Protein AF-A0A382MHW8-F1 (afdb_monomer_lite)

Sequence (220 aa):
QPLDYSATATDSNGDDIVEWIWVLESADDLILIGDTSSGTTLDTTQGEWTLRATAIDVHGAEGSDTMAITVNPADADSDFIDSCPSTGGNAWWDAENNRFCGPDVFDVDDDNDDFRDDVDLFPHDPCAHHDTDNDGLPNSIRVNCETDLVADDDDDGDGVVDSEDIDPLDPGVGLYTEPAGEKSLIATLCSPAVVLTLGLIIVFSTFAYLRFNADIRRED

Organism: NCBI:txid408172

Secondary structure (DSSP, 8-state):
--EEEE-----SS-PPEEEEEEEEE-SS-EEEEESSSEEEE----SEEEEEEEEEEETT--EEEEEEEEEEPPP-SSS--STTS--SSTTTTEETTTTEE-S-TTT-SSTT-SSS-TTT-SSTT-TT----SS-SSS-S---TT---S----SSTT-SSS-TTT-SSTT-TTS------TT---HHHHHTSHHHHHHHHHHHHHHHHHHHHHHHHHTT--

Structure (mmCIF, N/CA/C/O backbone):
data_AF-A0A382MHW8-F1
#
_entry.id   AF-A0A382MHW8-F1
#
loop_
_atom_site.group_PDB
_atom_site.id
_atom_site.type_symbol
_atom_site.label_atom_id
_atom_site.label_alt_id
_atom_site.label_comp_id
_atom_site.label_asym_id
_atom_site.label_entity_id
_atom_site.label_seq_id
_atom_site.pdbx_PDB_ins_code
_atom_site.Cartn_x
_atom_site.Cartn_y
_atom_site.Cartn_z
_atom_site.occupancy
_atom_site.B_iso_or_equiv
_atom_site.auth_seq_id
_atom_site.auth_comp_id
_atom_site.auth_asym_id
_atom_site.auth_atom_id
_atom_site.pdbx_PDB_model_num
ATOM 1 N N . GLN A 1 1 ? 7.570 -0.035 -5.768 1.00 63.19 1 GLN A N 1
ATOM 2 C CA . GLN A 1 1 ? 8.826 0.741 -5.608 1.00 63.19 1 GLN A CA 1
ATOM 3 C C . GLN A 1 1 ? 9.034 1.602 -6.852 1.00 63.19 1 GLN A C 1
ATOM 5 O O . GLN A 1 1 ? 8.765 1.095 -7.936 1.00 63.19 1 GLN A O 1
ATOM 10 N N . PRO A 1 2 ? 9.482 2.868 -6.736 1.00 78.19 2 PRO A N 1
ATOM 11 C CA . PRO A 1 2 ? 9.800 3.691 -7.901 1.00 78.19 2 PRO A CA 1
ATOM 12 C C . PRO A 1 2 ? 11.002 3.116 -8.662 1.00 78.19 2 PRO A C 1
ATOM 14 O O . PRO A 1 2 ? 12.059 2.885 -8.078 1.00 78.19 2 PRO A O 1
ATOM 17 N N . LEU A 1 3 ? 10.844 2.909 -9.966 1.00 84.38 3 LEU A N 1
ATOM 18 C CA . LEU A 1 3 ? 11.917 2.539 -10.882 1.00 84.38 3 LEU A CA 1
ATOM 19 C C . LEU A 1 3 ? 12.295 3.758 -11.722 1.00 84.38 3 LEU A C 1
ATOM 21 O O . LEU A 1 3 ? 11.544 4.171 -12.609 1.00 84.38 3 LEU A O 1
ATOM 25 N N . ASP A 1 4 ? 13.482 4.299 -11.463 1.00 90.56 4 ASP A N 1
ATOM 26 C CA . ASP A 1 4 ? 14.088 5.345 -12.282 1.00 90.56 4 ASP A CA 1
ATOM 27 C C . ASP A 1 4 ? 14.835 4.726 -13.466 1.00 90.56 4 ASP A C 1
ATOM 29 O O . ASP A 1 4 ? 15.660 3.823 -13.304 1.00 90.56 4 ASP A O 1
ATOM 33 N N . TYR A 1 5 ? 14.586 5.238 -14.670 1.00 92.12 5 TYR A N 1
ATOM 34 C CA . TYR A 1 5 ? 15.231 4.763 -15.890 1.00 92.12 5 TYR A CA 1
ATOM 35 C C . TYR A 1 5 ? 15.743 5.921 -16.744 1.00 92.12 5 TYR A C 1
ATOM 37 O O . TYR A 1 5 ? 15.182 7.018 -16.789 1.00 92.12 5 TYR A O 1
ATOM 45 N N . SER A 1 6 ? 16.847 5.676 -17.444 1.00 94.25 6 SER A N 1
ATOM 46 C CA . SER A 1 6 ? 17.420 6.621 -18.399 1.00 94.25 6 SER A CA 1
ATOM 47 C C . SER A 1 6 ? 18.230 5.890 -19.460 1.00 94.25 6 SER A C 1
ATOM 49 O O . SER A 1 6 ? 18.815 4.841 -19.192 1.00 94.25 6 SER A O 1
ATOM 51 N N . ALA A 1 7 ? 18.265 6.447 -20.666 1.00 94.50 7 ALA A N 1
ATOM 52 C CA . ALA A 1 7 ? 19.092 5.954 -21.755 1.00 94.50 7 ALA A CA 1
ATOM 53 C C . ALA A 1 7 ? 19.690 7.112 -22.554 1.00 94.50 7 ALA A C 1
ATOM 55 O O . ALA A 1 7 ? 19.256 8.263 -22.486 1.00 94.50 7 ALA A O 1
ATOM 56 N N . THR A 1 8 ? 20.716 6.782 -23.332 1.00 92.94 8 THR A N 1
ATOM 57 C CA . THR A 1 8 ? 21.320 7.687 -24.309 1.00 92.94 8 THR A CA 1
ATOM 58 C C . THR A 1 8 ? 21.411 6.967 -25.642 1.00 92.94 8 THR A C 1
ATOM 60 O O . THR A 1 8 ? 21.646 5.762 -25.679 1.00 92.94 8 THR A O 1
ATOM 63 N N . ALA A 1 9 ? 21.210 7.702 -26.730 1.00 92.44 9 ALA A N 1
ATOM 64 C CA . ALA A 1 9 ? 21.303 7.181 -28.082 1.00 92.44 9 ALA A CA 1
ATOM 65 C C . ALA A 1 9 ? 22.097 8.160 -28.945 1.00 92.44 9 ALA A C 1
ATOM 67 O O . ALA A 1 9 ? 22.076 9.371 -28.721 1.00 92.44 9 ALA A O 1
ATOM 68 N N . THR A 1 10 ? 22.821 7.618 -29.918 1.00 90.56 10 THR A N 1
ATOM 69 C CA . THR A 1 10 ? 23.594 8.387 -30.892 1.00 90.56 10 THR A CA 1
ATOM 70 C C . THR A 1 10 ? 23.316 7.845 -32.277 1.00 90.56 10 THR A C 1
ATOM 72 O O . THR A 1 10 ? 23.458 6.639 -32.491 1.00 90.56 10 THR A O 1
ATOM 75 N N . ASP A 1 11 ? 22.992 8.726 -33.213 1.00 90.94 11 ASP A N 1
ATOM 76 C CA . ASP A 1 11 ? 22.869 8.360 -34.615 1.00 90.94 11 ASP A CA 1
ATOM 77 C C . ASP A 1 11 ? 24.235 8.412 -35.331 1.00 90.94 11 ASP A C 1
ATOM 79 O O . ASP A 1 11 ? 25.096 9.246 -35.037 1.00 90.94 11 ASP A O 1
ATOM 83 N N . SER A 1 12 ? 24.451 7.500 -36.282 1.00 87.94 12 SER A N 1
ATOM 84 C CA . SER A 1 12 ? 25.721 7.385 -37.019 1.00 87.94 12 SER A CA 1
ATOM 85 C C . SER A 1 12 ? 25.944 8.523 -38.019 1.00 87.94 12 SER A C 1
ATOM 87 O O . SER A 1 12 ? 27.087 8.804 -38.392 1.00 87.94 12 SER A O 1
ATOM 89 N N . ASN A 1 13 ? 24.868 9.170 -38.458 1.00 88.56 13 ASN A N 1
ATOM 90 C CA . ASN A 1 13 ? 24.878 10.292 -39.385 1.00 88.56 13 ASN A CA 1
ATOM 91 C C . ASN A 1 13 ? 24.837 11.642 -38.645 1.00 88.56 13 ASN A C 1
ATOM 93 O O . ASN A 1 13 ? 25.087 12.678 -39.265 1.00 88.56 13 ASN A O 1
ATOM 97 N N . GLY A 1 14 ? 24.630 11.614 -37.324 1.00 84.19 14 GLY A N 1
ATOM 98 C CA . GLY A 1 14 ? 24.583 12.782 -36.449 1.00 84.19 14 GLY A CA 1
ATOM 99 C C . GLY A 1 14 ? 23.209 13.443 -36.386 1.00 84.19 14 GLY A C 1
ATOM 100 O O . GLY A 1 14 ? 23.141 14.610 -36.003 1.00 84.19 14 GLY A O 1
ATOM 101 N N . ASP A 1 15 ? 22.154 12.730 -36.784 1.00 90.06 15 ASP A N 1
ATOM 102 C CA . ASP A 1 15 ? 20.782 13.216 -36.678 1.00 90.06 15 ASP A CA 1
ATOM 103 C C . ASP A 1 15 ? 20.300 13.231 -35.215 1.00 90.06 15 ASP A C 1
ATOM 105 O O . ASP A 1 15 ? 20.747 12.448 -34.370 1.00 90.06 15 ASP A O 1
ATOM 109 N N . ASP A 1 16 ? 19.382 14.153 -34.914 1.00 90.44 16 ASP A N 1
ATOM 110 C CA . ASP A 1 16 ? 18.788 14.277 -33.585 1.00 90.44 16 ASP A CA 1
ATOM 111 C C . ASP A 1 16 ? 17.758 13.161 -33.338 1.00 90.44 16 ASP A C 1
ATOM 113 O O . ASP A 1 16 ? 16.941 12.829 -34.205 1.00 90.44 16 ASP A O 1
ATOM 117 N N . ILE A 1 17 ? 17.758 12.627 -32.115 1.00 92.38 17 ILE A N 1
ATOM 118 C CA . ILE A 1 17 ? 16.719 11.714 -31.627 1.00 92.38 17 ILE A CA 1
ATOM 119 C C . ILE A 1 17 ? 15.488 12.540 -31.256 1.00 92.38 17 ILE A C 1
ATOM 121 O O . ILE A 1 17 ? 15.587 13.471 -30.454 1.00 92.38 17 ILE A O 1
ATOM 125 N N . VAL A 1 18 ? 14.336 12.202 -31.832 1.00 93.81 18 VAL A N 1
ATOM 126 C CA . VAL A 1 18 ? 13.099 12.988 -31.684 1.00 93.81 18 VAL A CA 1
ATOM 127 C C . VAL A 1 18 ? 12.053 12.306 -30.814 1.00 93.81 18 VAL A C 1
ATOM 129 O O . VAL A 1 18 ? 11.177 12.988 -30.287 1.00 93.81 18 VAL A O 1
ATOM 132 N N . GLU A 1 19 ? 12.146 10.990 -30.639 1.00 94.25 19 GLU A N 1
ATOM 133 C CA . GLU A 1 19 ? 11.161 10.204 -29.902 1.00 94.25 19 GLU A CA 1
ATOM 134 C C . GLU A 1 19 ? 11.840 9.062 -29.141 1.00 94.25 19 GLU A C 1
ATOM 136 O O . GLU A 1 19 ? 12.823 8.472 -29.600 1.00 94.25 19 GLU A O 1
ATOM 141 N N . TRP A 1 20 ? 11.306 8.774 -27.957 1.00 95.88 20 TRP A N 1
ATOM 142 C CA . TRP A 1 20 ? 11.671 7.622 -27.148 1.00 95.88 20 TRP A CA 1
ATOM 143 C C . TRP A 1 20 ? 10.427 6.789 -26.874 1.00 95.88 20 TRP A C 1
ATOM 145 O O . TRP A 1 20 ? 9.335 7.323 -26.731 1.00 95.88 20 TRP A O 1
ATOM 155 N N . ILE A 1 21 ? 10.596 5.476 -26.779 1.00 95.19 21 ILE A N 1
ATOM 156 C CA . ILE A 1 21 ? 9.542 4.547 -26.382 1.00 95.19 21 ILE A CA 1
ATOM 157 C C . ILE A 1 21 ? 10.133 3.598 -25.348 1.00 95.19 21 ILE A C 1
ATOM 159 O O . ILE A 1 21 ? 11.059 2.838 -25.648 1.00 95.19 21 ILE A O 1
ATOM 163 N N . TRP A 1 22 ? 9.583 3.631 -24.138 1.00 95.12 22 TRP A N 1
ATOM 164 C CA . TRP A 1 22 ? 9.963 2.737 -23.050 1.00 95.12 22 TRP A CA 1
ATOM 165 C C . TRP A 1 22 ? 8.888 1.701 -22.795 1.00 95.12 22 TRP A C 1
ATOM 167 O O . TRP A 1 22 ? 7.742 2.045 -22.508 1.00 95.12 22 TRP A O 1
ATOM 177 N N . VAL A 1 23 ? 9.275 0.433 -22.857 1.00 93.75 23 VAL A N 1
ATOM 178 C CA . VAL A 1 23 ? 8.371 -0.693 -22.644 1.00 93.75 23 VAL A CA 1
ATOM 179 C C . VAL A 1 23 ? 8.921 -1.587 -21.547 1.00 93.75 23 VAL A C 1
ATOM 181 O O . VAL A 1 23 ? 10.077 -1.993 -21.610 1.00 93.75 23 VAL A O 1
ATOM 184 N N . LEU A 1 24 ? 8.084 -1.915 -20.571 1.00 92.12 24 LEU A N 1
ATOM 185 C CA . LEU A 1 24 ? 8.327 -2.973 -19.604 1.00 92.12 24 LEU A CA 1
ATOM 186 C C . LEU A 1 24 ? 7.555 -4.214 -20.063 1.00 92.12 24 LEU A C 1
ATOM 188 O O . LEU A 1 24 ? 6.340 -4.154 -20.244 1.00 92.12 24 LEU A O 1
ATOM 192 N N . GLU A 1 25 ? 8.251 -5.316 -20.310 1.00 92.12 25 GLU A N 1
ATOM 193 C CA . GLU A 1 25 ? 7.646 -6.564 -20.779 1.00 92.12 25 GLU A CA 1
ATOM 194 C C . GLU A 1 25 ? 7.920 -7.711 -19.805 1.00 92.12 25 GLU A C 1
ATOM 196 O O . GLU A 1 25 ? 9.049 -7.895 -19.348 1.00 92.12 25 GLU A O 1
ATOM 201 N N . SER A 1 26 ? 6.879 -8.468 -19.475 1.00 90.00 26 SER A N 1
ATOM 202 C CA . SER A 1 26 ? 6.960 -9.740 -18.757 1.00 90.00 26 SER A CA 1
ATOM 203 C C . SER A 1 26 ? 6.515 -10.871 -19.693 1.00 90.00 26 SER A C 1
ATOM 205 O O . SER A 1 26 ? 6.327 -10.671 -20.895 1.00 90.00 26 SER A O 1
ATOM 207 N N . ALA A 1 27 ? 6.362 -12.089 -19.171 1.00 84.00 27 ALA A N 1
ATOM 208 C CA . ALA A 1 27 ? 5.847 -13.204 -19.965 1.00 84.00 27 ALA A CA 1
ATOM 209 C C . ALA A 1 27 ? 4.402 -12.979 -20.457 1.00 84.00 27 ALA A C 1
ATOM 211 O O . ALA A 1 27 ? 4.045 -13.482 -21.525 1.00 84.00 27 ALA A O 1
ATOM 212 N N . ASP A 1 28 ? 3.605 -12.222 -19.699 1.00 85.00 28 ASP A N 1
ATOM 213 C CA . ASP A 1 28 ? 2.163 -12.070 -19.911 1.00 85.00 28 ASP A CA 1
ATOM 214 C C . ASP A 1 28 ? 1.740 -10.613 -20.181 1.00 85.00 28 ASP A C 1
ATOM 216 O O . ASP A 1 28 ? 0.697 -10.390 -20.798 1.00 85.00 28 ASP A O 1
ATOM 220 N N . ASP A 1 29 ? 2.570 -9.632 -19.804 1.00 86.81 29 ASP A N 1
ATOM 221 C CA . ASP A 1 29 ? 2.240 -8.208 -19.869 1.00 86.81 29 ASP A CA 1
ATOM 222 C C . ASP A 1 29 ? 3.235 -7.393 -20.697 1.00 86.81 29 ASP A C 1
ATOM 224 O O . ASP A 1 29 ? 4.431 -7.678 -20.774 1.00 86.81 29 ASP A O 1
ATOM 228 N N . LEU A 1 30 ? 2.721 -6.319 -21.297 1.00 90.00 30 LEU A N 1
ATOM 229 C CA . LEU A 1 30 ? 3.509 -5.315 -21.998 1.00 90.00 30 LEU A CA 1
ATOM 230 C C . LEU A 1 30 ? 2.980 -3.927 -21.640 1.00 90.00 30 LEU A C 1
ATOM 232 O O . LEU A 1 30 ? 1.850 -3.575 -21.980 1.00 90.00 30 LEU A O 1
ATOM 236 N N . ILE A 1 31 ? 3.808 -3.140 -20.958 1.00 90.44 31 ILE A N 1
ATOM 237 C CA . ILE A 1 31 ? 3.436 -1.857 -20.363 1.00 90.44 31 ILE A CA 1
ATOM 238 C C . ILE A 1 31 ? 4.295 -0.756 -20.984 1.00 90.44 31 ILE A C 1
ATOM 240 O O . ILE A 1 31 ? 5.521 -0.819 -20.949 1.00 90.44 31 ILE A O 1
ATOM 244 N N . LEU A 1 32 ? 3.661 0.271 -21.550 1.00 92.81 32 LEU A N 1
ATOM 245 C CA . LEU A 1 32 ? 4.350 1.484 -21.994 1.00 92.81 32 LEU A CA 1
ATOM 246 C C . LEU A 1 32 ? 4.545 2.411 -20.788 1.00 92.81 32 LEU A C 1
ATOM 248 O O . LEU A 1 32 ? 3.555 2.825 -20.188 1.00 92.81 32 LEU A O 1
ATOM 252 N N . ILE A 1 33 ? 5.793 2.743 -20.453 1.00 92.19 33 ILE A N 1
ATOM 253 C CA . ILE A 1 33 ? 6.115 3.492 -19.224 1.00 92.19 33 ILE A CA 1
ATOM 254 C C . ILE A 1 33 ? 6.594 4.927 -19.473 1.00 92.19 33 ILE A C 1
ATOM 256 O O . ILE A 1 33 ? 6.573 5.736 -18.553 1.00 92.19 33 ILE A O 1
ATOM 260 N N . GLY A 1 34 ? 6.989 5.283 -20.700 1.00 92.25 34 GLY A N 1
ATOM 261 C CA . GLY A 1 34 ? 7.380 6.660 -21.003 1.00 92.25 34 GLY A CA 1
ATOM 262 C C . GLY A 1 34 ? 7.826 6.914 -22.438 1.00 92.25 34 GLY A C 1
ATOM 263 O O . GLY A 1 34 ? 8.071 5.982 -23.207 1.00 92.25 34 GLY A O 1
ATOM 264 N N . ASP A 1 35 ? 7.946 8.202 -22.760 1.00 93.94 35 ASP A N 1
ATOM 265 C CA . ASP A 1 35 ? 8.206 8.747 -24.098 1.00 93.94 35 ASP A CA 1
ATOM 266 C C . ASP A 1 35 ? 9.409 9.718 -24.167 1.00 93.94 35 ASP A C 1
ATOM 268 O O . ASP A 1 35 ? 9.716 10.300 -25.209 1.00 93.94 35 ASP A O 1
ATOM 272 N N . THR A 1 36 ? 10.127 9.891 -23.057 1.00 93.81 36 THR A N 1
ATOM 273 C CA . THR A 1 36 ? 11.308 10.760 -22.915 1.00 93.81 36 THR A CA 1
ATOM 274 C C . THR A 1 36 ? 12.595 9.948 -22.749 1.00 93.81 36 THR A C 1
ATOM 276 O O . THR A 1 36 ? 12.554 8.755 -22.486 1.00 93.81 36 THR A O 1
ATOM 279 N N . SER A 1 37 ? 13.779 10.569 -22.836 1.00 91.75 37 SER A N 1
ATOM 280 C CA . SER A 1 37 ? 15.070 9.868 -22.648 1.00 91.75 37 SER A CA 1
ATOM 281 C C . SER A 1 37 ? 15.297 9.311 -21.231 1.00 91.75 37 SER A C 1
ATOM 283 O O . SER A 1 37 ? 16.223 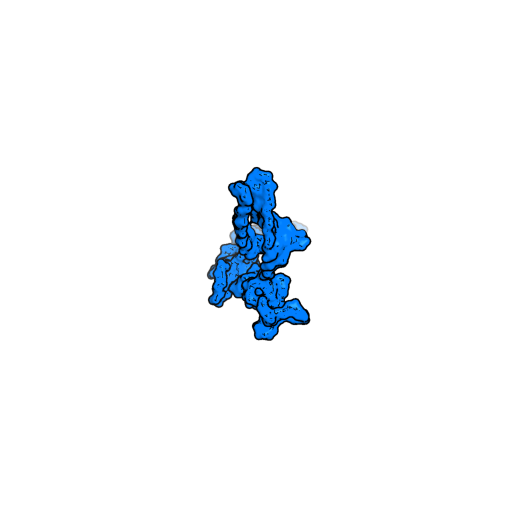8.535 -21.001 1.00 91.75 37 SER A O 1
ATOM 285 N N . SER A 1 38 ? 14.488 9.743 -20.266 1.00 93.88 38 SER A N 1
ATOM 286 C CA . SER A 1 38 ? 14.510 9.308 -18.870 1.00 93.88 38 SER A CA 1
ATOM 287 C C . SER A 1 38 ? 13.149 9.527 -18.223 1.00 93.88 38 SER A C 1
ATOM 289 O O . SER A 1 38 ? 12.430 10.443 -18.631 1.00 93.88 38 SER A O 1
ATOM 291 N N . GLY A 1 39 ? 12.835 8.762 -17.185 1.00 91.62 39 GLY A N 1
ATOM 292 C CA . GLY A 1 39 ? 11.604 8.895 -16.416 1.00 91.62 39 GLY A CA 1
ATOM 293 C C . GLY A 1 39 ? 11.614 8.028 -15.162 1.00 91.62 39 GLY A C 1
ATOM 294 O O . GLY A 1 39 ? 12.625 7.408 -14.831 1.00 91.62 39 GLY A O 1
ATOM 295 N N . THR A 1 40 ? 10.468 7.997 -14.492 1.00 90.31 40 THR A N 1
ATOM 296 C CA . THR A 1 40 ? 10.226 7.193 -13.294 1.00 90.31 40 THR A CA 1
ATOM 297 C C . THR A 1 40 ? 8.876 6.507 -13.451 1.00 90.31 40 THR A C 1
ATOM 299 O O . THR A 1 40 ? 7.905 7.156 -13.842 1.00 90.31 40 THR A O 1
ATOM 302 N N . THR A 1 41 ? 8.799 5.216 -13.136 1.00 85.44 41 THR A N 1
ATOM 303 C CA . THR A 1 41 ? 7.530 4.476 -13.031 1.00 85.44 41 THR A CA 1
ATOM 304 C C . THR A 1 41 ? 7.328 3.976 -11.603 1.00 85.44 41 THR A C 1
ATOM 306 O O . THR A 1 41 ? 8.303 3.679 -10.918 1.00 85.44 41 THR A O 1
ATOM 309 N N . LEU A 1 42 ? 6.080 3.930 -11.130 1.00 73.25 42 LEU A N 1
ATOM 310 C CA . LEU A 1 42 ? 5.729 3.597 -9.739 1.00 73.25 42 LEU A CA 1
ATOM 311 C C . LEU A 1 42 ? 5.091 2.207 -9.591 1.00 73.25 42 LEU A C 1
ATOM 313 O O . LEU A 1 42 ? 5.187 1.609 -8.519 1.00 73.25 42 LEU A O 1
ATOM 317 N N . ASP A 1 43 ? 4.521 1.679 -10.676 1.00 64.12 43 ASP A N 1
ATOM 318 C CA . ASP A 1 43 ? 3.681 0.483 -10.662 1.00 64.12 43 ASP A CA 1
ATOM 319 C C . ASP A 1 43 ? 4.368 -0.671 -11.385 1.00 64.12 43 ASP A C 1
ATOM 321 O O . ASP A 1 43 ? 4.087 -0.973 -12.547 1.00 64.12 43 ASP A O 1
ATOM 325 N N . THR A 1 44 ? 5.293 -1.331 -10.697 1.00 74.50 44 THR A N 1
ATOM 326 C CA . THR A 1 44 ? 5.788 -2.631 -11.148 1.00 74.50 44 THR A CA 1
ATOM 327 C C . THR A 1 44 ? 5.336 -3.694 -10.173 1.00 74.50 44 THR A C 1
ATOM 329 O O . THR A 1 44 ? 5.691 -3.647 -8.994 1.00 74.50 44 THR A O 1
ATOM 332 N N . THR A 1 45 ? 4.565 -4.660 -10.664 1.00 78.88 45 THR A N 1
ATOM 333 C CA . THR A 1 45 ? 4.241 -5.843 -9.870 1.00 78.88 45 THR A CA 1
ATOM 334 C C . THR A 1 45 ? 5.504 -6.673 -9.666 1.00 78.88 45 THR A C 1
ATOM 336 O O . THR A 1 45 ? 6.431 -6.628 -10.485 1.00 78.88 45 THR A O 1
ATOM 339 N N . GLN A 1 46 ? 5.531 -7.456 -8.589 1.00 84.12 46 GLN A N 1
ATOM 340 C CA . GLN A 1 46 ? 6.578 -8.446 -8.365 1.00 84.12 46 GLN A CA 1
ATOM 341 C C . GLN A 1 46 ? 6.750 -9.331 -9.607 1.00 84.12 46 GLN A C 1
ATOM 343 O O . GLN A 1 46 ? 5.767 -9.760 -10.218 1.00 84.12 46 GLN A O 1
ATOM 348 N N . GLY A 1 47 ? 8.000 -9.626 -9.958 1.00 85.25 47 GLY A N 1
ATOM 349 C CA . GLY A 1 47 ? 8.314 -10.564 -11.026 1.00 85.25 47 GLY A CA 1
ATOM 350 C C . GLY A 1 47 ? 9.557 -10.208 -11.826 1.00 85.25 47 GLY A C 1
ATOM 351 O O . GLY A 1 47 ? 10.300 -9.277 -11.517 1.00 85.25 47 GLY A O 1
ATOM 352 N N . GLU A 1 48 ? 9.761 -10.989 -12.881 1.00 89.31 48 GLU A N 1
ATOM 353 C CA . GLU A 1 48 ? 10.832 -10.797 -13.851 1.00 89.31 48 GLU A CA 1
ATOM 354 C C . GLU A 1 48 ? 10.327 -9.943 -15.011 1.00 89.31 48 GLU A C 1
ATOM 356 O O . GLU A 1 48 ? 9.358 -10.290 -15.692 1.00 89.31 48 GLU A O 1
ATOM 361 N N . TRP A 1 49 ? 11.026 -8.845 -15.252 1.00 91.44 49 TRP A N 1
ATOM 362 C CA . TRP A 1 49 ? 10.700 -7.870 -16.273 1.00 91.44 49 TRP A CA 1
ATOM 363 C C . TRP A 1 49 ? 11.888 -7.649 -17.198 1.00 91.44 49 TRP A C 1
ATOM 365 O O . TRP A 1 49 ? 13.052 -7.740 -16.812 1.00 91.44 49 TRP A O 1
ATOM 375 N N . THR A 1 50 ? 11.597 -7.309 -18.443 1.00 93.19 50 THR A N 1
ATOM 376 C CA . THR A 1 50 ? 12.571 -6.773 -19.386 1.00 93.19 50 THR A CA 1
ATOM 377 C C . THR A 1 50 ? 12.182 -5.340 -19.708 1.00 93.19 50 THR A C 1
ATOM 379 O O . THR A 1 50 ? 11.088 -5.063 -20.189 1.00 93.19 50 THR A O 1
ATOM 382 N N . LEU A 1 51 ? 13.078 -4.406 -19.422 1.00 93.69 51 LEU A N 1
ATOM 383 C CA . LEU A 1 51 ? 12.938 -3.011 -19.799 1.00 93.69 51 LEU A CA 1
ATOM 384 C C . LEU A 1 51 ? 13.570 -2.805 -21.171 1.00 93.69 51 LEU A C 1
ATOM 386 O O . LEU A 1 51 ? 14.771 -3.014 -21.330 1.00 93.69 51 LEU A O 1
ATOM 390 N N . ARG A 1 52 ? 12.780 -2.367 -22.148 1.00 94.69 52 ARG A N 1
ATOM 391 C CA . ARG A 1 52 ? 13.229 -2.016 -23.495 1.00 94.69 52 ARG A CA 1
ATOM 392 C C . ARG A 1 52 ? 13.136 -0.512 -23.713 1.00 94.69 52 ARG A C 1
ATOM 394 O O . ARG A 1 52 ? 12.052 0.062 -23.617 1.00 94.69 52 ARG A O 1
ATOM 401 N N . ALA A 1 53 ? 14.256 0.097 -24.085 1.00 95.94 53 ALA A N 1
ATOM 402 C CA . ALA A 1 53 ? 14.320 1.471 -24.569 1.00 95.94 53 ALA A CA 1
ATOM 403 C C . ALA A 1 53 ? 14.416 1.459 -26.094 1.00 95.94 53 ALA A C 1
ATOM 405 O O . ALA A 1 53 ? 15.258 0.749 -26.638 1.00 95.94 53 ALA A O 1
ATOM 406 N N . THR A 1 54 ? 13.590 2.245 -26.780 1.00 95.94 54 THR A N 1
ATOM 407 C CA . THR A 1 54 ? 13.668 2.449 -28.235 1.00 95.94 54 THR A CA 1
ATOM 408 C C . THR A 1 54 ? 13.805 3.937 -28.521 1.00 95.94 54 THR A C 1
ATOM 410 O O . THR A 1 54 ? 12.977 4.721 -28.073 1.00 95.94 54 THR A O 1
ATOM 413 N N . ALA A 1 55 ? 14.851 4.325 -29.242 1.00 95.94 55 ALA A N 1
ATOM 414 C CA . ALA A 1 55 ? 15.099 5.685 -29.700 1.00 95.94 55 ALA A CA 1
ATOM 415 C C . ALA A 1 55 ? 14.800 5.779 -31.197 1.00 95.94 55 ALA A C 1
ATOM 417 O O . ALA A 1 55 ? 15.253 4.921 -31.958 1.00 95.94 55 ALA A O 1
ATOM 418 N N . ILE A 1 56 ? 14.072 6.816 -31.607 1.00 94.12 56 ILE A N 1
ATOM 419 C CA . ILE A 1 56 ? 13.681 7.046 -33.000 1.00 94.12 56 ILE A CA 1
ATOM 420 C C . ILE A 1 56 ? 14.224 8.401 -33.462 1.00 94.12 56 ILE A C 1
ATOM 422 O O . ILE A 1 56 ? 14.066 9.422 -32.781 1.00 94.12 56 ILE A O 1
ATOM 426 N N . ASP A 1 57 ? 14.894 8.410 -34.612 1.00 94.69 57 ASP A N 1
ATOM 427 C CA . ASP A 1 57 ? 15.423 9.629 -35.227 1.00 94.69 57 ASP A CA 1
ATOM 428 C C . ASP A 1 57 ? 14.367 10.388 -36.060 1.00 94.69 57 ASP A C 1
ATOM 430 O O . ASP A 1 57 ? 13.248 9.925 -36.297 1.00 94.69 57 ASP A O 1
ATOM 434 N N . VAL A 1 58 ? 14.730 11.580 -36.543 1.00 93.69 58 VAL A N 1
ATOM 435 C CA . VAL A 1 58 ? 13.860 12.421 -37.391 1.00 93.69 58 VAL A CA 1
ATOM 436 C C . VAL A 1 58 ? 13.475 11.776 -38.737 1.00 93.69 58 VAL A C 1
ATOM 438 O O . VAL A 1 58 ? 12.516 12.204 -39.385 1.00 93.69 58 VAL A O 1
ATOM 441 N N . HIS A 1 59 ? 14.211 10.754 -39.171 1.00 92.00 59 HIS A N 1
ATOM 442 C CA . HIS A 1 59 ? 13.998 10.013 -40.411 1.00 92.00 59 HIS A CA 1
ATOM 443 C C . HIS A 1 59 ? 13.263 8.674 -40.194 1.00 92.00 59 HIS A C 1
ATOM 445 O O . HIS A 1 59 ? 12.984 7.975 -41.174 1.00 92.00 59 HIS A O 1
ATOM 451 N N . GLY A 1 60 ? 12.897 8.344 -38.950 1.00 89.44 60 GLY A N 1
ATOM 452 C CA . GLY A 1 60 ? 12.209 7.115 -38.560 1.00 89.44 60 GLY A CA 1
ATOM 453 C C . GLY A 1 60 ? 13.116 5.889 -38.411 1.00 89.44 60 GLY A C 1
ATOM 454 O O . GLY A 1 60 ? 12.607 4.770 -38.438 1.00 89.44 60 GLY A O 1
ATOM 455 N N . ALA A 1 61 ? 14.438 6.052 -38.312 1.00 91.69 61 ALA A N 1
ATOM 456 C CA . ALA A 1 61 ? 15.333 4.962 -37.943 1.00 91.69 61 ALA A CA 1
ATOM 457 C C . ALA A 1 61 ? 15.250 4.703 -36.436 1.00 91.69 61 ALA A C 1
ATOM 459 O O . ALA A 1 61 ? 15.220 5.634 -35.633 1.00 91.69 61 ALA A O 1
ATOM 460 N N . GLU A 1 62 ? 15.235 3.426 -36.065 1.00 94.38 62 GLU A N 1
ATOM 461 C CA . GLU A 1 62 ? 15.047 2.987 -34.685 1.00 94.38 62 GLU A CA 1
ATOM 462 C C . GLU A 1 62 ? 16.308 2.285 -34.168 1.00 94.38 62 GLU A C 1
ATOM 464 O O . GLU A 1 62 ? 16.930 1.480 -34.869 1.00 94.38 62 GLU A O 1
ATOM 469 N N . GLY A 1 63 ? 16.669 2.560 -32.917 1.00 93.94 63 GLY A N 1
ATOM 470 C CA . GLY A 1 63 ? 17.667 1.814 -32.159 1.00 93.94 63 GLY A CA 1
ATOM 471 C C . GLY A 1 63 ? 17.087 1.395 -30.817 1.00 93.94 63 GLY A C 1
ATOM 472 O O . GLY A 1 63 ? 16.467 2.211 -30.142 1.00 93.94 63 GLY A O 1
ATOM 473 N N . SER A 1 64 ? 17.283 0.138 -30.417 1.00 95.06 64 SER A N 1
ATOM 474 C CA . SER A 1 64 ? 16.746 -0.380 -29.157 1.00 95.06 64 SER A CA 1
ATOM 475 C C . SER A 1 64 ? 17.798 -1.085 -28.312 1.00 95.06 64 SER A C 1
ATOM 477 O O . SER A 1 64 ? 18.660 -1.772 -28.861 1.00 95.06 64 SER A O 1
ATOM 479 N N . ASP A 1 65 ? 17.660 -0.992 -26.994 1.00 95.88 65 ASP A N 1
ATOM 480 C CA . ASP A 1 65 ? 18.428 -1.770 -26.019 1.00 95.88 65 ASP A CA 1
ATOM 481 C C . ASP A 1 65 ? 17.503 -2.323 -24.926 1.00 95.88 65 ASP A C 1
ATOM 483 O O . ASP A 1 65 ? 16.411 -1.790 -24.698 1.00 95.88 65 ASP A O 1
ATOM 487 N N . THR A 1 66 ? 17.918 -3.411 -24.278 1.00 95.00 66 THR A N 1
ATOM 488 C CA . THR A 1 66 ? 17.103 -4.135 -23.291 1.00 95.00 66 THR A CA 1
ATOM 489 C C . THR A 1 66 ? 17.884 -4.468 -22.029 1.00 95.00 66 THR A C 1
ATOM 491 O O . THR A 1 66 ? 19.030 -4.910 -22.110 1.00 95.00 66 THR A O 1
ATOM 494 N N . MET A 1 67 ? 17.234 -4.367 -20.871 1.00 92.88 67 MET A N 1
ATOM 495 C CA . MET A 1 67 ? 17.793 -4.719 -19.565 1.00 92.88 67 MET A CA 1
ATOM 496 C C . MET A 1 67 ? 16.817 -5.596 -18.776 1.00 92.88 67 MET A C 1
ATOM 498 O O . MET A 1 67 ? 15.632 -5.284 -18.702 1.00 92.88 67 MET A O 1
ATOM 502 N N . ALA A 1 68 ? 17.312 -6.679 -18.174 1.00 92.00 68 ALA A N 1
ATOM 503 C CA . ALA A 1 68 ? 16.521 -7.510 -17.268 1.00 92.00 68 ALA A CA 1
ATOM 504 C C . ALA A 1 68 ? 16.424 -6.851 -15.883 1.00 92.00 68 ALA A C 1
ATOM 506 O O . ALA A 1 68 ? 17.421 -6.338 -15.370 1.00 92.00 68 ALA A O 1
ATOM 507 N N . ILE A 1 69 ? 15.231 -6.873 -15.296 1.00 89.31 69 ILE A N 1
ATOM 508 C CA . ILE A 1 69 ? 14.902 -6.295 -13.995 1.00 89.31 69 ILE A CA 1
ATOM 509 C C . ILE A 1 69 ? 14.136 -7.344 -13.194 1.00 89.31 69 ILE A C 1
ATOM 511 O O . ILE A 1 69 ? 13.113 -7.848 -13.649 1.00 89.31 69 ILE A O 1
ATOM 515 N N . THR A 1 70 ? 14.602 -7.623 -11.982 1.00 86.81 70 THR A N 1
ATOM 516 C CA . THR A 1 70 ? 13.852 -8.407 -10.999 1.00 86.81 70 THR A CA 1
ATOM 517 C C . THR A 1 70 ? 13.213 -7.441 -10.015 1.00 86.81 70 THR A C 1
ATOM 519 O O . THR A 1 70 ? 13.915 -6.688 -9.337 1.00 86.81 70 THR A O 1
ATOM 522 N N . VAL A 1 71 ? 11.886 -7.452 -9.948 1.00 86.62 71 VAL A N 1
ATOM 523 C CA . VAL A 1 71 ? 11.126 -6.739 -8.922 1.00 86.62 71 VAL A CA 1
ATOM 524 C C . VAL A 1 71 ? 10.843 -7.737 -7.811 1.00 86.62 71 VAL A C 1
ATOM 526 O O . VAL A 1 71 ? 10.082 -8.691 -8.000 1.00 86.62 71 VAL A O 1
ATOM 529 N N . ASN A 1 72 ? 11.502 -7.529 -6.675 1.00 82.75 72 ASN A N 1
ATOM 530 C CA . ASN A 1 72 ? 11.315 -8.351 -5.486 1.00 82.75 72 ASN A CA 1
ATOM 531 C C . ASN A 1 72 ? 9.890 -8.188 -4.929 1.00 82.75 72 ASN A C 1
ATOM 533 O O . ASN A 1 72 ? 9.254 -7.160 -5.18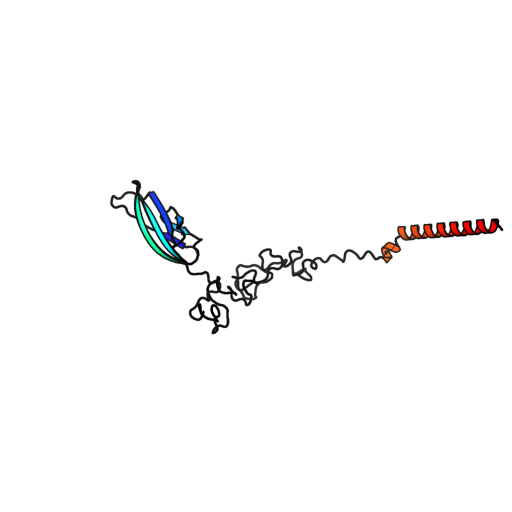5 1.00 82.75 72 ASN A O 1
ATOM 537 N N . PRO A 1 73 ? 9.378 -9.196 -4.199 1.00 85.25 73 PRO A N 1
ATOM 538 C CA . PRO A 1 73 ? 8.151 -9.028 -3.430 1.00 85.25 73 PRO A CA 1
ATOM 539 C C . PRO A 1 73 ? 8.258 -7.849 -2.460 1.00 85.25 73 PRO A C 1
ATOM 541 O O . PRO A 1 73 ? 9.365 -7.457 -2.085 1.00 85.25 73 PRO A O 1
ATOM 544 N N . ALA A 1 74 ? 7.101 -7.312 -2.075 1.00 87.62 74 ALA A N 1
ATOM 545 C CA . ALA A 1 74 ? 7.017 -6.458 -0.901 1.00 87.62 74 ALA A CA 1
ATOM 546 C C . ALA A 1 74 ? 7.294 -7.296 0.366 1.00 87.62 74 ALA A 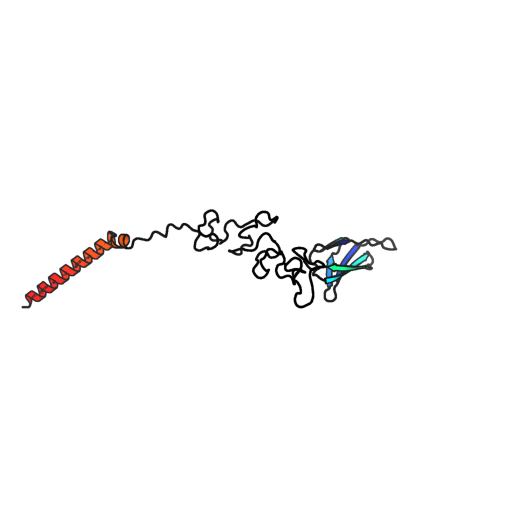C 1
ATOM 548 O O . ALA A 1 74 ? 7.133 -8.520 0.337 1.00 87.62 74 ALA A O 1
ATOM 549 N N . ASP A 1 75 ? 7.871 -6.631 1.357 1.00 89.44 75 ASP A N 1
ATOM 550 C CA . ASP A 1 75 ? 8.441 -7.194 2.585 1.00 89.44 75 ASP A CA 1
ATOM 551 C C . ASP A 1 75 ? 8.440 -6.047 3.610 1.00 89.44 75 ASP A C 1
ATOM 553 O O . ASP A 1 75 ? 9.401 -5.266 3.685 1.00 89.44 75 ASP A O 1
ATOM 557 N N . ALA A 1 76 ? 7.284 -5.826 4.238 1.00 90.62 76 ALA A N 1
ATOM 558 C CA . ALA A 1 76 ? 6.984 -4.645 5.045 1.00 90.62 76 ALA A CA 1
ATOM 559 C C . ALA A 1 76 ? 7.835 -4.580 6.325 1.00 90.62 76 ALA A C 1
ATOM 561 O O . ALA A 1 76 ? 8.397 -3.519 6.625 1.00 90.62 76 ALA A O 1
ATOM 562 N N . ASP A 1 77 ? 8.051 -5.703 7.006 1.00 90.62 77 ASP A N 1
ATOM 563 C CA . ASP A 1 77 ? 8.904 -5.790 8.196 1.00 90.62 77 ASP A CA 1
ATOM 564 C C . ASP A 1 77 ? 10.381 -6.155 7.897 1.00 90.62 77 ASP A C 1
ATOM 566 O O . ASP A 1 77 ? 11.238 -6.148 8.794 1.00 90.62 77 ASP A O 1
ATOM 570 N N . SER A 1 78 ? 10.711 -6.396 6.621 1.00 91.00 78 SER A N 1
ATOM 571 C CA . SER A 1 78 ? 12.055 -6.733 6.134 1.00 91.00 78 SER A CA 1
ATOM 572 C C . SER A 1 78 ? 12.614 -8.048 6.683 1.00 91.00 78 SER A C 1
ATOM 574 O O . SER A 1 78 ? 13.820 -8.150 6.973 1.00 91.00 78 SER A O 1
ATOM 576 N N . ASP A 1 79 ? 11.766 -9.057 6.843 1.00 90.56 79 ASP A N 1
ATOM 577 C CA . ASP A 1 79 ? 12.148 -10.349 7.379 1.00 90.56 79 ASP A CA 1
ATOM 578 C C . ASP A 1 79 ? 12.174 -11.516 6.398 1.00 90.56 79 ASP A C 1
ATOM 580 O O . ASP A 1 79 ? 12.416 -12.665 6.800 1.00 90.56 79 ASP A O 1
ATOM 584 N N . PHE A 1 80 ? 12.082 -11.228 5.102 1.00 91.00 80 PHE A N 1
ATOM 585 C CA . PHE A 1 80 ? 12.344 -12.221 4.074 1.00 91.00 80 PHE A CA 1
ATOM 586 C C . PHE A 1 80 ? 13.851 -12.552 3.962 1.00 91.00 80 PHE A C 1
ATOM 588 O O . PHE A 1 80 ? 14.535 -12.277 2.970 1.00 91.00 80 PHE A O 1
ATOM 595 N N . ILE A 1 81 ? 14.388 -13.170 5.017 1.00 87.50 81 ILE A N 1
ATOM 596 C CA . ILE A 1 81 ? 15.802 -13.492 5.237 1.00 87.50 81 ILE A CA 1
ATOM 597 C C . ILE A 1 81 ? 16.078 -15.000 5.135 1.00 87.50 81 ILE A C 1
ATOM 599 O O . ILE A 1 81 ? 15.175 -15.829 5.060 1.00 87.50 81 ILE A O 1
ATOM 603 N N . ASP A 1 82 ? 17.358 -15.385 5.174 1.00 89.00 82 ASP A N 1
ATOM 604 C CA . ASP A 1 82 ? 17.806 -16.778 4.999 1.00 89.00 82 ASP A CA 1
ATOM 605 C C . ASP A 1 82 ? 17.229 -17.775 6.029 1.00 89.00 82 ASP A C 1
ATOM 607 O O . ASP A 1 82 ? 17.181 -18.978 5.751 1.00 89.00 82 ASP A O 1
ATOM 611 N N . SER A 1 83 ? 16.824 -17.316 7.221 1.00 90.25 83 SER A N 1
ATOM 612 C CA . SER A 1 83 ? 16.173 -18.159 8.238 1.00 90.25 83 SER A CA 1
ATOM 613 C C . SER A 1 83 ? 14.702 -18.438 7.929 1.00 90.25 83 SER A C 1
ATOM 615 O O . SER A 1 83 ? 14.155 -19.389 8.490 1.00 90.25 83 SER A O 1
ATOM 617 N N . CYS A 1 84 ? 14.088 -17.685 7.010 1.00 92.00 84 CYS A N 1
ATOM 618 C CA . CYS A 1 84 ? 12.693 -17.837 6.633 1.00 92.00 84 CYS A CA 1
ATOM 619 C C . CYS A 1 84 ? 12.503 -18.969 5.601 1.00 92.00 84 CYS A C 1
ATOM 621 O O . CYS A 1 84 ? 12.937 -18.867 4.446 1.00 92.00 84 CYS A O 1
ATOM 623 N N . PRO A 1 85 ? 11.863 -20.094 5.968 1.00 93.19 85 PRO A N 1
ATOM 624 C CA . PRO A 1 85 ? 11.650 -21.197 5.040 1.00 93.19 85 PRO A CA 1
ATOM 625 C C . PRO A 1 85 ? 10.508 -20.886 4.060 1.00 93.19 85 PRO A C 1
ATOM 627 O O . PRO A 1 85 ? 9.373 -20.710 4.466 1.00 93.19 85 PRO A O 1
ATOM 630 N N . SER A 1 86 ? 10.745 -20.957 2.750 1.00 91.44 86 SER A N 1
ATOM 631 C CA . SER A 1 86 ? 9.685 -20.775 1.732 1.00 91.44 86 SER A CA 1
ATOM 632 C C . SER A 1 86 ? 8.961 -22.067 1.323 1.00 91.44 86 SER A C 1
ATOM 634 O O . SER A 1 86 ? 8.057 -22.064 0.487 1.00 91.44 86 SER A O 1
ATOM 636 N N . THR A 1 87 ? 9.372 -23.220 1.863 1.00 89.94 87 THR A N 1
ATOM 637 C CA . THR A 1 87 ? 8.808 -24.532 1.506 1.00 89.94 87 THR A CA 1
ATOM 638 C C . THR A 1 87 ? 8.741 -25.471 2.707 1.00 89.94 87 THR A C 1
ATOM 640 O O . THR A 1 87 ? 9.538 -25.377 3.637 1.00 89.94 87 THR A O 1
ATOM 643 N N . GLY A 1 88 ? 7.817 -26.435 2.661 1.00 89.31 88 GLY A N 1
ATOM 644 C CA . GLY A 1 88 ? 7.631 -27.432 3.718 1.00 89.31 88 GLY A CA 1
ATOM 645 C C . GLY A 1 88 ? 6.374 -27.188 4.553 1.00 89.31 88 GLY A C 1
ATOM 646 O O . GLY A 1 88 ? 5.514 -26.399 4.182 1.00 89.31 88 GLY A O 1
ATOM 647 N N . GLY A 1 89 ? 6.235 -27.924 5.660 1.00 86.81 89 GLY A N 1
ATOM 648 C CA . GLY A 1 89 ? 5.068 -27.817 6.551 1.00 86.81 89 GLY A CA 1
ATOM 649 C C . GLY A 1 89 ? 5.097 -26.609 7.492 1.00 86.81 89 GLY A C 1
ATOM 650 O O . GLY A 1 89 ? 4.101 -26.350 8.154 1.00 86.81 89 GLY A O 1
ATOM 651 N N . ASN A 1 90 ? 6.230 -25.912 7.560 1.00 88.88 90 ASN A N 1
ATOM 652 C CA . ASN A 1 90 ? 6.471 -24.705 8.347 1.00 88.88 90 ASN A CA 1
ATOM 653 C C . ASN A 1 90 ? 6.924 -23.545 7.447 1.00 88.88 90 ASN A C 1
ATOM 655 O O . ASN A 1 90 ? 7.759 -22.760 7.873 1.00 88.88 90 ASN A O 1
ATOM 659 N N . ALA A 1 91 ? 6.472 -23.510 6.189 1.00 92.25 91 ALA A N 1
ATOM 660 C CA . ALA A 1 91 ? 6.780 -22.395 5.301 1.00 92.25 91 ALA A CA 1
ATOM 661 C C . ALA A 1 91 ? 6.265 -21.075 5.906 1.00 92.25 91 ALA A C 1
ATOM 663 O O . ALA A 1 91 ? 5.199 -21.097 6.523 1.00 92.25 91 ALA A O 1
ATOM 664 N N . TRP A 1 92 ? 7.015 -19.987 5.715 1.00 93.50 92 TRP A N 1
ATOM 665 C CA . TRP A 1 92 ? 6.685 -18.624 6.167 1.00 93.50 92 TRP A CA 1
ATOM 666 C C . TRP A 1 92 ? 6.610 -18.483 7.694 1.00 93.50 92 TRP A C 1
ATOM 668 O O . TRP A 1 92 ? 5.869 -17.685 8.250 1.00 93.50 92 TRP A O 1
ATOM 678 N N . TRP A 1 93 ? 7.357 -19.338 8.394 1.00 93.44 93 TRP A N 1
ATOM 679 C CA . TRP A 1 93 ? 7.500 -19.294 9.843 1.00 93.44 93 TRP A CA 1
ATOM 680 C C . TRP A 1 93 ? 8.969 -19.440 10.224 1.00 93.44 93 TRP A C 1
ATOM 682 O O . TRP A 1 93 ? 9.567 -20.515 10.046 1.00 93.44 93 TRP A O 1
ATOM 692 N N . ASP A 1 94 ? 9.538 -18.384 10.801 1.00 93.56 94 ASP A N 1
ATOM 693 C CA . ASP A 1 94 ? 10.897 -18.392 11.321 1.00 93.56 94 ASP A CA 1
ATOM 694 C C . ASP A 1 94 ? 10.907 -18.994 12.733 1.00 93.56 94 ASP A C 1
ATOM 696 O O . ASP A 1 94 ? 10.569 -18.363 13.734 1.00 93.56 94 ASP A O 1
ATOM 700 N N . ALA A 1 95 ? 11.338 -20.252 12.836 1.00 91.88 95 ALA A N 1
ATOM 701 C CA . ALA A 1 95 ? 11.445 -20.945 14.117 1.00 91.88 95 ALA A CA 1
ATOM 702 C C . ALA A 1 95 ? 12.636 -20.486 14.984 1.00 91.88 95 ALA A C 1
ATOM 704 O O . ALA A 1 95 ? 12.671 -20.823 16.170 1.00 91.88 95 ALA A O 1
ATOM 705 N N . GLU A 1 96 ? 13.622 -19.784 14.417 1.00 92.12 96 GLU A N 1
ATOM 706 C CA . GLU A 1 96 ? 14.769 -19.236 15.149 1.00 92.12 96 GLU A CA 1
ATOM 707 C C . GLU A 1 96 ? 14.395 -17.925 15.850 1.00 92.12 96 GLU A C 1
ATOM 709 O O . GLU A 1 96 ? 14.737 -17.749 17.023 1.00 92.12 96 GLU A O 1
ATOM 714 N N . ASN A 1 97 ? 13.633 -17.064 15.167 1.00 89.69 97 ASN A N 1
ATOM 715 C CA . ASN A 1 97 ? 13.152 -15.784 15.703 1.00 89.69 97 ASN A CA 1
ATOM 716 C C . ASN A 1 97 ? 11.729 -15.842 16.287 1.00 89.69 97 ASN A C 1
ATOM 718 O O . ASN A 1 97 ? 11.328 -14.924 16.995 1.00 89.69 97 ASN A O 1
ATOM 722 N N . ASN A 1 98 ? 11.015 -16.955 16.086 1.00 91.62 98 ASN A N 1
ATOM 723 C CA . ASN A 1 98 ? 9.655 -17.203 16.573 1.00 91.62 98 ASN A CA 1
ATOM 724 C C . ASN A 1 98 ? 8.650 -16.141 16.098 1.00 91.62 98 ASN A C 1
ATOM 726 O O . ASN A 1 98 ? 7.932 -15.563 16.914 1.00 91.62 98 ASN A O 1
ATOM 730 N N . ARG A 1 99 ? 8.616 -15.916 14.785 1.00 92.31 99 ARG A N 1
ATOM 731 C CA . ARG A 1 99 ? 7.733 -14.957 14.115 1.00 92.31 99 ARG A CA 1
ATOM 732 C C . ARG A 1 99 ? 7.284 -15.476 12.749 1.00 92.31 99 ARG A C 1
ATOM 734 O O . ARG A 1 99 ? 7.898 -16.423 12.231 1.00 92.31 99 ARG A O 1
ATOM 741 N N . PHE A 1 100 ? 6.213 -14.902 12.210 1.00 94.00 100 PHE A N 1
ATOM 742 C CA . PHE A 1 100 ? 5.894 -15.092 10.798 1.00 94.00 100 PHE A CA 1
ATOM 743 C C . PHE A 1 100 ? 6.895 -14.311 9.955 1.00 94.00 100 PHE A C 1
ATOM 745 O O . PHE A 1 100 ? 7.583 -13.452 10.500 1.00 94.00 100 PHE A O 1
ATOM 752 N N . CYS A 1 101 ? 7.131 -14.800 8.740 1.00 94.25 101 CYS A N 1
ATOM 753 C CA . CYS A 1 101 ? 8.147 -14.213 7.890 1.00 94.25 101 CYS A CA 1
ATOM 754 C C . CYS A 1 101 ? 7.877 -14.409 6.405 1.00 94.25 101 CYS A C 1
ATOM 756 O O . CYS A 1 101 ? 7.340 -15.446 5.982 1.00 94.25 101 CYS A O 1
ATOM 758 N N . GLY A 1 102 ? 8.452 -13.527 5.595 1.00 92.69 102 GLY A N 1
ATOM 759 C CA . GLY A 1 102 ? 8.572 -13.684 4.156 1.00 92.69 102 GLY A CA 1
ATOM 760 C C . GLY A 1 102 ? 7.979 -12.519 3.372 1.00 92.69 102 GLY A C 1
ATOM 761 O O . GLY A 1 102 ? 7.880 -11.410 3.858 1.00 92.69 102 GLY A O 1
ATOM 762 N N . PRO A 1 103 ? 7.654 -12.740 2.090 1.00 92.38 103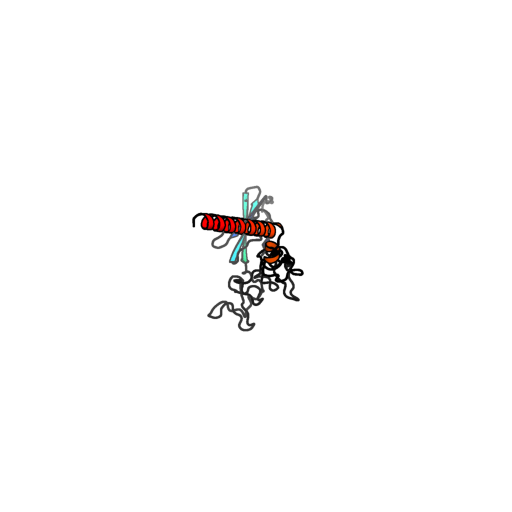 PRO A N 1
ATOM 763 C CA . PRO A 1 103 ? 6.913 -11.762 1.305 1.00 92.38 103 PRO A CA 1
ATOM 764 C C . PRO A 1 103 ? 5.536 -11.468 1.906 1.00 92.38 103 PRO A C 1
ATOM 766 O O . PRO A 1 103 ? 4.842 -12.441 2.197 1.00 92.38 103 PRO A O 1
ATOM 769 N N . ASP A 1 104 ? 5.079 -10.213 1.866 1.00 92.25 104 ASP A N 1
ATOM 770 C CA . ASP A 1 104 ? 3.753 -9.767 2.360 1.00 92.25 104 ASP A CA 1
ATOM 771 C C . ASP A 1 104 ? 2.578 -10.636 1.851 1.00 92.25 104 ASP A C 1
ATOM 773 O O . ASP A 1 104 ? 1.541 -10.858 2.454 1.00 92.25 104 ASP A O 1
ATOM 777 N N . VAL A 1 105 ? 2.720 -11.205 0.652 1.00 89.88 105 VAL A N 1
ATOM 778 C CA . VAL A 1 105 ? 1.679 -12.064 0.056 1.00 89.88 105 VAL A CA 1
ATOM 779 C C . VAL A 1 105 ? 1.569 -13.461 0.692 1.00 89.88 105 VAL A C 1
ATOM 781 O O . VAL A 1 105 ? 0.675 -14.233 0.324 1.00 89.88 105 VAL A O 1
ATOM 784 N N . PHE A 1 106 ? 2.522 -13.843 1.540 1.00 91.44 106 PHE A N 1
ATOM 785 C CA . PHE A 1 106 ? 2.644 -15.166 2.156 1.00 91.44 106 PHE A CA 1
ATOM 786 C C . PHE A 1 106 ? 2.906 -15.128 3.657 1.00 91.44 106 PHE A C 1
ATOM 788 O O . PHE A 1 106 ? 2.611 -16.130 4.323 1.00 91.44 106 PHE A O 1
ATOM 795 N N . ASP A 1 107 ? 3.487 -14.039 4.141 1.00 94.06 107 ASP A N 1
ATOM 796 C CA . ASP A 1 107 ? 3.453 -13.684 5.543 1.00 94.06 107 ASP A CA 1
ATOM 797 C C . ASP A 1 107 ? 1.988 -13.439 5.965 1.00 94.06 107 ASP A C 1
ATOM 799 O O . ASP A 1 107 ? 1.096 -13.312 5.126 1.00 94.06 107 ASP A O 1
ATOM 803 N N . VAL A 1 108 ? 1.695 -13.631 7.244 1.00 94.94 108 VAL A N 1
ATOM 804 C CA . VAL A 1 108 ? 0.341 -13.501 7.807 1.00 94.94 108 VAL A CA 1
ATOM 805 C C . VAL A 1 108 ? 0.286 -12.442 8.908 1.00 94.94 108 VAL A C 1
ATOM 807 O O . VAL A 1 108 ? -0.698 -12.412 9.652 1.00 94.94 108 VAL A O 1
ATOM 810 N N . ASP A 1 109 ? 1.391 -11.725 9.084 1.00 96.06 109 ASP A N 1
ATOM 811 C CA . ASP A 1 109 ? 1.685 -10.705 10.090 1.00 96.06 109 ASP A CA 1
ATOM 812 C C . ASP A 1 109 ? 2.802 -9.818 9.498 1.00 96.06 109 ASP A C 1
ATOM 814 O O . ASP A 1 109 ? 3.968 -9.906 9.887 1.00 96.06 109 ASP A O 1
ATOM 818 N N . ASP A 1 110 ? 2.442 -9.056 8.461 1.00 95.94 110 ASP A N 1
ATOM 819 C CA . ASP A 1 110 ? 3.347 -8.343 7.543 1.00 95.94 110 ASP A CA 1
ATOM 820 C C . ASP A 1 110 ? 4.204 -7.261 8.228 1.00 95.94 110 ASP A C 1
ATOM 822 O O . ASP A 1 110 ? 5.238 -6.850 7.694 1.00 95.94 110 ASP A O 1
ATOM 826 N N . ASP A 1 111 ? 3.808 -6.788 9.409 1.00 95.25 111 ASP A N 1
ATOM 827 C CA . ASP A 1 111 ? 4.575 -5.853 10.234 1.00 95.25 111 ASP A CA 1
ATOM 828 C C . ASP A 1 111 ? 5.080 -6.453 11.561 1.00 95.25 111 ASP A C 1
ATOM 830 O O . ASP A 1 111 ? 5.874 -5.820 12.273 1.00 95.25 111 ASP A O 1
ATOM 834 N N . ASN A 1 112 ? 4.734 -7.711 11.847 1.00 94.69 112 ASN A N 1
ATOM 835 C CA . ASN A 1 112 ? 5.174 -8.469 13.013 1.00 94.69 112 ASN A CA 1
ATOM 836 C C . ASN A 1 112 ? 4.827 -7.785 14.354 1.00 94.69 112 ASN A C 1
ATOM 838 O O . ASN A 1 112 ? 5.631 -7.772 15.305 1.00 94.69 112 ASN A O 1
ATOM 842 N N . ASP A 1 113 ? 3.627 -7.209 14.459 1.00 94.12 113 ASP A N 1
ATOM 843 C CA . ASP A 1 113 ? 3.147 -6.504 15.651 1.00 94.12 113 ASP A CA 1
ATOM 844 C C . ASP A 1 113 ? 2.376 -7.391 16.664 1.00 94.12 113 ASP A C 1
ATOM 846 O O . ASP A 1 113 ? 2.054 -6.931 17.771 1.00 94.12 113 ASP A O 1
ATOM 850 N N . ASP A 1 114 ? 2.245 -8.689 16.345 1.00 93.31 114 ASP A N 1
ATOM 851 C CA . ASP A 1 114 ? 1.463 -9.757 16.995 1.00 93.31 114 ASP A CA 1
ATOM 852 C C . ASP A 1 114 ? -0.019 -9.845 16.550 1.00 93.31 114 ASP A C 1
ATOM 854 O O . ASP A 1 114 ? -0.752 -10.729 17.036 1.00 93.31 114 ASP A O 1
ATOM 858 N N . PHE A 1 115 ? -0.475 -8.982 15.640 1.00 95.38 115 PHE A N 1
ATOM 859 C CA . PHE A 1 115 ? -1.782 -9.050 14.994 1.00 95.38 115 PHE A CA 1
ATOM 860 C C . PHE A 1 115 ? -1.639 -9.517 13.547 1.00 95.38 115 PHE A C 1
ATOM 862 O O . PHE A 1 115 ? -0.707 -9.206 12.835 1.00 95.38 115 PHE A O 1
ATOM 869 N N . ARG A 1 116 ? -2.565 -10.372 13.112 1.00 95.81 116 ARG A N 1
ATOM 870 C CA . ARG A 1 116 ? -2.507 -10.923 11.754 1.00 95.81 116 ARG A CA 1
ATOM 871 C C . ARG A 1 116 ? -3.152 -9.968 10.773 1.00 95.81 116 ARG A C 1
ATOM 873 O O . ARG A 1 116 ? -4.192 -9.410 11.116 1.00 95.81 116 ARG A O 1
ATOM 880 N N . ASP A 1 117 ? -2.700 -9.955 9.524 1.00 95.56 117 ASP A N 1
ATOM 881 C CA . ASP A 1 117 ? -3.243 -9.057 8.489 1.00 95.56 117 ASP A CA 1
ATOM 882 C C . ASP A 1 117 ? -4.760 -9.208 8.271 1.00 95.56 117 ASP A C 1
ATOM 884 O O . ASP A 1 117 ? -5.424 -8.310 7.761 1.00 95.56 117 ASP A O 1
ATOM 888 N N . ASP A 1 118 ? -5.350 -10.361 8.622 1.00 95.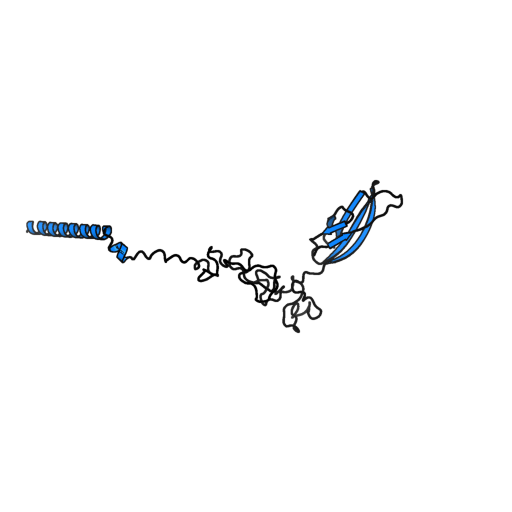19 118 ASP A N 1
ATOM 889 C CA . ASP A 1 118 ? -6.794 -10.589 8.493 1.00 95.19 118 ASP A CA 1
ATOM 890 C C . ASP A 1 118 ? -7.642 -9.910 9.580 1.00 95.19 118 ASP A C 1
ATOM 892 O O . ASP A 1 118 ? -8.866 -9.810 9.433 1.00 95.19 118 ASP A O 1
ATOM 896 N N . VAL A 1 119 ? -7.009 -9.469 10.664 1.00 96.06 119 VAL A N 1
ATOM 897 C CA . VAL A 1 119 ? -7.633 -8.758 11.786 1.00 96.06 119 VAL A CA 1
ATOM 898 C C . VAL A 1 119 ? -7.010 -7.390 12.048 1.00 96.06 119 VAL A C 1
ATOM 900 O O . VAL A 1 119 ? -7.629 -6.598 12.755 1.00 96.06 119 VAL A O 1
ATOM 903 N N . ASP A 1 120 ? -5.832 -7.131 11.492 1.00 96.69 120 ASP A N 1
ATOM 904 C CA . ASP A 1 120 ? -5.127 -5.863 11.561 1.00 96.69 120 ASP A CA 1
ATOM 905 C C . ASP A 1 120 ? -5.661 -4.877 10.507 1.00 96.69 120 ASP A C 1
ATOM 907 O O . ASP A 1 120 ? -5.781 -5.203 9.323 1.00 96.69 120 ASP A O 1
ATOM 911 N N . LEU A 1 121 ? -6.027 -3.668 10.937 1.00 96.88 121 LEU A N 1
ATOM 912 C CA . LEU A 1 121 ? -6.494 -2.597 10.046 1.00 96.88 121 LEU A CA 1
ATOM 913 C C . LEU A 1 121 ? -5.353 -1.723 9.493 1.00 96.88 121 LEU A C 1
ATOM 915 O O . LEU A 1 121 ? -5.560 -0.989 8.523 1.00 96.88 121 LEU A O 1
ATOM 919 N N . PHE A 1 122 ? -4.147 -1.863 10.039 1.00 96.56 122 PHE A N 1
ATOM 920 C CA . PHE A 1 122 ? -2.896 -1.229 9.634 1.00 96.56 122 PHE A CA 1
ATOM 921 C C . PHE A 1 122 ? -1.776 -2.267 9.426 1.00 96.56 122 PHE A C 1
ATOM 923 O O . PHE A 1 122 ? -0.684 -2.066 9.937 1.00 96.56 122 PHE A O 1
ATOM 930 N N . PRO A 1 123 ? -1.969 -3.290 8.572 1.00 96.00 123 PRO A N 1
ATOM 931 C CA . PRO A 1 123 ? -1.113 -4.487 8.492 1.00 96.00 123 PRO A CA 1
ATOM 932 C C . PRO A 1 123 ? 0.348 -4.257 8.059 1.00 96.00 123 PRO A C 1
ATOM 934 O O . PRO A 1 123 ? 1.099 -5.203 7.902 1.00 96.00 123 PRO A O 1
ATOM 937 N N . HIS A 1 124 ? 0.757 -3.023 7.769 1.00 94.38 124 HIS A N 1
ATOM 938 C CA . HIS A 1 124 ? 2.137 -2.709 7.380 1.00 94.38 124 HIS A CA 1
ATOM 939 C C . HIS A 1 124 ? 2.788 -1.694 8.331 1.00 94.38 124 HIS A C 1
ATOM 941 O O . HIS A 1 124 ? 3.842 -1.137 8.000 1.00 94.38 124 HIS A O 1
ATOM 947 N N . ASP A 1 125 ? 2.138 -1.361 9.447 1.00 95.75 125 ASP A N 1
ATOM 948 C CA . ASP A 1 125 ? 2.636 -0.402 10.422 1.00 95.75 125 ASP A CA 1
ATOM 949 C C . ASP A 1 125 ? 2.631 -1.018 11.828 1.00 95.75 125 ASP A C 1
ATOM 951 O O . ASP A 1 125 ? 1.615 -0.976 12.523 1.00 95.75 125 ASP A O 1
ATOM 955 N N . PRO A 1 126 ? 3.801 -1.444 12.340 1.00 95.31 126 PRO A N 1
ATOM 956 C CA . PRO A 1 126 ? 3.894 -2.209 13.585 1.00 95.31 126 PRO A CA 1
ATOM 957 C C . PRO A 1 126 ? 3.544 -1.411 14.850 1.00 95.31 126 PRO A C 1
ATOM 959 O O . PRO A 1 126 ? 3.739 -1.859 15.994 1.00 95.31 126 PRO A O 1
ATOM 962 N N . CYS A 1 127 ? 3.158 -0.149 14.674 1.00 96.38 127 CYS A N 1
ATOM 963 C CA . CYS A 1 127 ? 2.779 0.746 15.737 1.00 96.38 127 CYS A CA 1
ATOM 964 C C . CYS A 1 127 ? 1.265 0.800 15.965 1.00 96.38 127 CYS A C 1
ATOM 966 O O . CYS A 1 127 ? 0.875 1.355 16.997 1.00 96.38 127 CYS A O 1
ATOM 968 N N . ALA A 1 128 ? 0.426 0.258 15.082 1.00 97.06 128 ALA A N 1
ATOM 969 C CA . ALA A 1 128 ? -1.029 0.366 15.155 1.00 97.06 128 ALA A CA 1
ATOM 970 C C . ALA A 1 128 ? -1.723 -0.879 14.589 1.00 97.06 128 ALA A C 1
ATOM 972 O O . ALA A 1 128 ? -1.181 -1.492 13.697 1.00 97.06 128 ALA A O 1
ATOM 973 N N . HIS A 1 129 ? -2.932 -1.202 15.076 1.00 96.50 129 HIS A N 1
ATOM 974 C CA . HIS A 1 129 ? -3.669 -2.384 14.584 1.00 96.50 129 HIS A CA 1
ATOM 975 C C . HIS A 1 129 ? -5.212 -2.299 14.639 1.00 96.50 129 HIS A C 1
ATOM 977 O O . HIS A 1 129 ? -5.898 -3.016 13.912 1.00 96.50 129 HIS A O 1
ATOM 983 N N . HIS A 1 130 ? -5.800 -1.435 15.483 1.00 96.06 130 HIS A N 1
ATOM 984 C CA . HIS A 1 130 ? -7.261 -1.233 15.570 1.00 96.06 130 HIS A CA 1
ATOM 985 C C . HIS A 1 130 ? -7.675 0.160 15.088 1.00 96.06 130 HIS A C 1
ATOM 987 O O . HIS A 1 130 ? -6.960 1.127 15.334 1.00 96.06 130 HIS A O 1
ATOM 993 N N . ASP A 1 131 ? -8.861 0.213 14.489 1.00 97.06 131 ASP A N 1
ATOM 994 C CA . ASP A 1 131 ? -9.631 1.382 14.050 1.00 97.06 131 ASP A CA 1
ATOM 995 C C . ASP A 1 131 ? -11.122 1.018 14.252 1.00 97.06 131 ASP A C 1
ATOM 997 O O . ASP A 1 131 ? -11.671 0.136 13.578 1.00 97.06 131 ASP A O 1
ATOM 1001 N N . THR A 1 132 ? -11.742 1.565 15.301 1.00 96.12 132 THR A N 1
ATOM 1002 C CA . THR A 1 132 ? -13.076 1.146 15.768 1.00 96.12 132 THR A CA 1
ATOM 1003 C C . THR A 1 132 ? -14.189 1.672 14.860 1.00 96.12 132 THR A C 1
ATOM 1005 O O . THR A 1 132 ? -15.135 0.924 14.566 1.00 96.12 132 THR A O 1
ATOM 1008 N N . ASP A 1 133 ? -14.095 2.910 14.383 1.00 95.56 133 ASP A N 1
ATOM 1009 C CA . ASP A 1 133 ? -15.115 3.546 13.546 1.00 95.56 133 ASP A CA 1
ATOM 1010 C C . ASP A 1 133 ? -14.838 3.422 12.028 1.00 95.56 133 ASP A C 1
ATOM 1012 O O . ASP A 1 133 ? -15.740 3.627 11.203 1.00 95.56 133 ASP A O 1
ATOM 1016 N N . ASN A 1 134 ? -13.666 2.889 11.667 1.00 95.81 134 ASN A N 1
ATOM 1017 C CA . ASN A 1 134 ? -13.160 2.669 10.311 1.00 95.81 134 ASN A CA 1
ATOM 1018 C C . ASN A 1 134 ? -12.954 3.967 9.511 1.00 95.81 134 ASN A C 1
ATOM 1020 O O . ASN A 1 134 ? -13.217 3.988 8.296 1.00 95.81 134 ASN A O 1
ATOM 1024 N N . ASP A 1 135 ? -12.529 5.052 10.159 1.00 95.62 135 ASP A N 1
ATOM 1025 C CA . ASP A 1 135 ? -12.214 6.318 9.493 1.00 95.62 135 ASP A CA 1
ATOM 1026 C C . ASP A 1 135 ? -10.791 6.372 8.885 1.00 95.62 135 ASP A C 1
ATOM 1028 O O . ASP A 1 135 ? -10.496 7.243 8.051 1.00 95.62 135 ASP A O 1
ATOM 1032 N N . GLY A 1 136 ? -9.957 5.373 9.194 1.00 94.75 136 GLY A N 1
ATOM 1033 C CA . GLY A 1 136 ? -8.578 5.231 8.737 1.00 94.75 136 GLY A CA 1
ATOM 1034 C C . GLY A 1 136 ? -7.529 5.797 9.696 1.00 94.75 136 GLY A C 1
ATOM 1035 O O . GLY A 1 136 ? -6.347 5.814 9.331 1.00 94.75 136 GLY A O 1
ATOM 1036 N N . LEU A 1 137 ? -7.923 6.271 10.878 1.00 97.00 137 LEU A N 1
ATOM 1037 C CA . LEU A 1 137 ? -7.036 6.623 11.977 1.00 97.00 137 LEU A CA 1
ATOM 1038 C C . LEU A 1 137 ? -7.021 5.491 13.016 1.00 97.00 137 LEU A C 1
ATOM 1040 O O . LEU A 1 137 ? -8.051 4.911 13.338 1.00 97.00 137 LEU A O 1
ATOM 1044 N N . PRO A 1 138 ? -5.844 5.110 13.533 1.00 97.56 138 PRO A N 1
ATOM 1045 C CA . PRO A 1 138 ? -5.770 4.055 14.527 1.00 97.56 138 PRO A CA 1
ATOM 1046 C C . PRO A 1 138 ? -6.210 4.546 15.900 1.00 97.56 138 PRO A C 1
ATOM 1048 O O . PRO A 1 138 ? -5.765 5.604 16.338 1.00 97.56 138 PRO A O 1
ATOM 1051 N N . ASN A 1 139 ? -6.904 3.702 16.662 1.00 96.94 139 ASN A N 1
ATOM 1052 C CA . ASN A 1 139 ? -7.326 4.049 18.022 1.00 96.94 139 ASN A CA 1
ATOM 1053 C C . ASN A 1 139 ? -6.157 4.432 18.942 1.00 96.94 139 ASN A C 1
ATOM 1055 O O . ASN A 1 139 ? -6.245 5.193 19.902 1.00 96.94 139 ASN A O 1
ATOM 1059 N N . SER A 1 140 ? -5.007 3.792 18.729 1.00 95.50 140 SER A N 1
ATOM 1060 C CA . SER A 1 140 ? -3.823 4.070 19.529 1.00 95.50 140 SER A CA 1
ATOM 1061 C C . SER A 1 140 ? -2.546 3.702 18.800 1.00 95.50 140 SER A C 1
ATOM 1063 O O . SER A 1 140 ? -2.508 2.773 17.997 1.00 95.50 140 SER A O 1
ATOM 1065 N N . ILE A 1 141 ? -1.473 4.409 19.156 1.00 96.69 141 ILE A N 1
ATOM 1066 C CA . ILE A 1 141 ? -0.114 4.127 18.698 1.00 96.69 141 ILE A CA 1
ATOM 1067 C C . ILE A 1 141 ? 0.694 3.488 19.830 1.00 96.69 141 ILE A C 1
ATOM 1069 O O . ILE A 1 141 ? 0.726 3.976 20.969 1.00 96.69 141 ILE A O 1
ATOM 1073 N N . ARG A 1 142 ? 1.411 2.408 19.514 1.00 95.12 142 ARG A N 1
ATOM 1074 C CA . ARG A 1 142 ? 2.291 1.690 20.437 1.00 95.12 142 ARG A CA 1
ATOM 1075 C C . ARG A 1 142 ? 3.362 2.624 21.009 1.00 95.12 142 ARG A C 1
ATOM 1077 O O . ARG A 1 142 ? 4.058 3.356 20.307 1.00 95.12 142 ARG A O 1
ATOM 1084 N N . VAL A 1 143 ? 3.536 2.583 22.330 1.00 93.75 143 VAL A N 1
ATOM 1085 C CA . VAL A 1 143 ? 4.464 3.481 23.035 1.00 93.75 143 VAL A CA 1
ATOM 1086 C C . VAL A 1 143 ? 5.915 3.224 22.609 1.00 93.75 143 VAL A C 1
ATOM 1088 O O . VAL A 1 143 ? 6.404 2.101 22.700 1.00 93.75 143 VAL A O 1
ATOM 1091 N N . ASN A 1 144 ? 6.640 4.297 22.274 1.00 90.06 144 ASN A N 1
ATOM 1092 C CA . ASN A 1 144 ? 8.013 4.272 21.741 1.00 90.06 144 ASN A CA 1
ATOM 1093 C C . ASN A 1 144 ? 8.152 3.598 20.365 1.00 90.06 144 ASN A C 1
ATOM 1095 O O . ASN A 1 144 ? 9.241 3.125 20.042 1.00 90.06 144 ASN A O 1
ATOM 1099 N N . CYS A 1 145 ? 7.079 3.559 19.581 1.00 93.31 145 CYS A N 1
ATOM 1100 C CA . CYS A 1 145 ? 7.114 3.147 18.186 1.00 93.31 145 CYS A CA 1
ATOM 1101 C C . CYS A 1 145 ? 7.219 4.387 17.280 1.00 93.31 145 CYS A C 1
ATOM 1103 O O . CYS A 1 145 ? 6.713 5.455 17.633 1.00 93.31 145 CYS A O 1
ATOM 1105 N N . GLU A 1 146 ? 7.958 4.282 16.177 1.00 93.88 146 GLU A N 1
ATOM 1106 C CA . GLU A 1 146 ? 8.156 5.371 15.214 1.00 93.88 146 GLU A CA 1
ATOM 1107 C C . GLU A 1 146 ? 7.266 5.107 14.000 1.00 93.88 146 GLU A C 1
ATOM 1109 O O . GLU A 1 146 ? 7.481 4.130 13.295 1.00 93.88 146 GLU A O 1
ATOM 1114 N N . THR A 1 147 ? 6.277 5.972 13.784 1.00 94.81 147 THR A N 1
ATOM 1115 C CA . THR A 1 147 ? 5.308 5.889 12.685 1.00 94.81 147 THR A CA 1
ATOM 1116 C C . THR A 1 147 ? 4.915 7.297 12.228 1.00 94.81 147 THR A C 1
ATOM 1118 O O . THR A 1 147 ? 5.050 8.267 12.985 1.00 94.81 147 THR A O 1
ATOM 1121 N N . ASP A 1 148 ? 4.441 7.401 10.985 1.00 94.31 148 ASP A N 1
ATOM 1122 C CA . ASP A 1 148 ? 3.797 8.597 10.435 1.00 94.31 148 ASP A CA 1
ATOM 1123 C C . ASP A 1 148 ? 2.288 8.660 10.767 1.00 94.31 148 ASP A C 1
ATOM 1125 O O . ASP A 1 148 ? 1.648 9.687 10.515 1.00 94.31 148 ASP A O 1
ATOM 1129 N N . LEU A 1 149 ? 1.720 7.587 11.333 1.00 95.81 149 LEU A N 1
ATOM 1130 C CA . LEU A 1 149 ? 0.334 7.527 11.788 1.00 95.81 149 LEU A CA 1
ATOM 1131 C C . LEU A 1 149 ? 0.099 8.438 13.000 1.00 95.81 149 LEU A C 1
ATOM 1133 O O . LEU A 1 149 ? 0.982 8.703 13.821 1.00 95.81 149 LEU A O 1
ATOM 1137 N N . VAL A 1 150 ? -1.137 8.913 13.114 1.00 95.81 150 VAL A N 1
ATOM 1138 C CA . VAL A 1 150 ? -1.613 9.742 14.222 1.00 95.81 150 VAL A CA 1
ATOM 1139 C C . VAL A 1 150 ? -2.792 9.012 14.839 1.00 95.81 150 VAL A C 1
ATOM 1141 O O . VAL A 1 150 ? -3.689 8.637 14.096 1.00 95.81 150 VAL A O 1
ATOM 1144 N N . ALA A 1 151 ? -2.762 8.801 16.158 1.00 96.31 151 ALA A N 1
ATOM 1145 C CA . ALA A 1 151 ? -3.893 8.206 16.865 1.00 96.31 151 ALA A CA 1
ATOM 1146 C C . ALA A 1 151 ? -5.157 9.048 16.656 1.00 96.31 151 ALA A C 1
ATOM 1148 O O . ALA A 1 151 ? -5.058 10.280 16.608 1.00 96.31 151 ALA A O 1
ATOM 1149 N N . ASP A 1 152 ? -6.293 8.377 16.539 1.00 97.06 152 ASP A N 1
ATOM 1150 C CA . ASP A 1 152 ? -7.593 9.023 16.556 1.00 97.06 152 ASP A CA 1
ATOM 1151 C C . ASP A 1 152 ? -7.852 9.684 17.925 1.00 97.06 152 ASP A C 1
ATOM 1153 O O . ASP A 1 152 ? -7.262 9.307 18.939 1.00 97.06 152 ASP A O 1
ATOM 1157 N N . ASP A 1 153 ? -8.645 10.754 17.918 1.00 96.38 153 ASP A N 1
ATOM 1158 C CA . ASP A 1 153 ? -9.086 11.474 19.115 1.00 96.38 153 ASP A CA 1
ATOM 1159 C C . ASP A 1 153 ? -10.581 11.188 19.435 1.00 96.38 153 ASP A C 1
ATOM 1161 O O . ASP A 1 153 ? -11.087 11.762 20.408 1.00 96.38 153 ASP A O 1
ATOM 1165 N N . ASP A 1 154 ? -11.294 10.407 18.606 1.00 95.94 154 ASP A N 1
ATOM 1166 C CA . ASP A 1 154 ? -12.729 10.043 18.695 1.00 95.94 154 ASP A CA 1
ATOM 1167 C C . ASP A 1 154 ? -12.958 8.609 18.161 1.00 95.94 154 ASP A C 1
ATOM 1169 O O . ASP A 1 154 ? -13.633 8.415 17.152 1.00 95.94 154 ASP A O 1
ATOM 1173 N N . ASP A 1 155 ? -12.384 7.616 18.850 1.00 96.94 155 ASP A N 1
ATOM 1174 C CA . ASP A 1 155 ? -12.233 6.216 18.407 1.00 96.94 155 ASP A CA 1
ATOM 1175 C C . ASP A 1 155 ? -13.530 5.554 17.879 1.00 96.94 155 ASP A C 1
ATOM 1177 O O . ASP A 1 155 ? -13.478 4.640 17.052 1.00 96.94 155 ASP A O 1
ATOM 1181 N N . ASP A 1 156 ? -14.708 5.925 18.390 1.00 95.69 156 ASP A N 1
ATOM 1182 C CA . ASP A 1 156 ? -15.998 5.346 17.991 1.00 95.69 156 ASP A CA 1
ATOM 1183 C C . ASP A 1 156 ? -16.854 6.233 17.072 1.00 95.69 156 ASP A C 1
ATOM 1185 O O . ASP A 1 156 ? -17.926 5.806 16.607 1.00 95.69 156 ASP A O 1
ATOM 1189 N N . GLY A 1 157 ? -16.372 7.440 16.775 1.00 94.75 157 GLY A N 1
ATOM 1190 C CA . GLY A 1 157 ? -16.997 8.387 15.867 1.00 94.75 157 GLY A CA 1
ATOM 1191 C C . GLY A 1 157 ? -18.370 8.892 16.328 1.00 94.75 157 GLY A C 1
ATOM 1192 O O . GLY A 1 157 ? -19.198 9.291 15.488 1.00 94.75 157 GLY A O 1
ATOM 1193 N N . ASP A 1 158 ? -18.678 8.867 17.630 1.00 93.62 158 ASP A N 1
ATOM 1194 C CA . ASP A 1 158 ? -19.937 9.402 18.168 1.00 93.62 158 ASP A CA 1
ATOM 1195 C C . ASP A 1 158 ? -19.946 10.943 18.283 1.00 93.62 158 ASP A C 1
ATOM 1197 O O . ASP A 1 158 ? -21.016 11.571 18.413 1.00 93.62 158 ASP A O 1
ATOM 1201 N N . GLY A 1 159 ? -18.774 11.566 18.113 1.00 91.88 159 GLY A N 1
ATOM 1202 C CA . GLY A 1 159 ? -18.560 13.007 18.156 1.00 91.88 159 GLY A CA 1
ATOM 1203 C C . GLY A 1 159 ? -18.133 13.531 19.528 1.00 91.88 159 GLY A C 1
ATOM 1204 O O . GLY A 1 159 ? -18.140 14.759 19.726 1.00 91.88 159 GLY A O 1
ATOM 1205 N N . VAL A 1 160 ? -17.818 12.648 20.476 1.00 92.81 160 VAL A N 1
ATOM 1206 C CA . VAL A 1 160 ? -17.240 12.960 21.782 1.00 92.81 160 VAL A CA 1
ATOM 1207 C C . VAL A 1 160 ? -15.797 12.474 21.808 1.00 92.81 160 VAL A C 1
ATOM 1209 O O . VAL A 1 160 ? -15.519 11.296 21.735 1.00 92.81 160 VAL A O 1
ATOM 1212 N N . VAL A 1 161 ? -14.860 13.405 21.992 1.00 94.56 161 VAL A N 1
ATOM 1213 C CA . VAL A 1 161 ? -13.436 13.047 22.039 1.00 94.56 161 VAL A CA 1
ATOM 1214 C C . VAL A 1 161 ? -13.136 12.049 23.164 1.00 94.56 161 VAL A C 1
ATOM 1216 O O . VAL A 1 161 ? -13.638 12.235 24.276 1.00 94.56 161 VAL A O 1
ATOM 1219 N N . ASP A 1 162 ? -12.215 11.106 22.954 1.00 94.56 162 ASP A N 1
ATOM 1220 C CA . ASP A 1 162 ? -11.905 10.010 23.895 1.00 94.56 162 ASP A CA 1
ATOM 1221 C C . ASP A 1 162 ? -11.596 10.501 25.313 1.00 94.56 162 ASP A C 1
ATOM 1223 O O . ASP A 1 162 ? -11.875 9.860 26.327 1.00 94.56 162 ASP A O 1
ATOM 1227 N N . SER A 1 163 ? -10.978 11.683 25.405 1.00 93.56 163 SER A N 1
ATOM 1228 C CA . SER A 1 163 ? -10.616 12.303 26.683 1.00 93.56 163 SER A CA 1
ATOM 1229 C C . SER A 1 163 ? -11.819 12.762 27.519 1.00 93.56 163 SER A C 1
ATOM 1231 O O . SER A 1 163 ? -11.684 12.967 28.733 1.00 93.56 163 SER A O 1
ATOM 1233 N N . GLU A 1 164 ? -12.973 12.953 26.881 1.00 92.06 164 GLU A N 1
ATOM 1234 C CA . GLU A 1 164 ? -14.250 13.333 27.485 1.00 92.06 164 GLU A CA 1
ATOM 1235 C C . GLU A 1 164 ? -15.302 12.209 27.409 1.00 92.06 164 GLU A C 1
ATOM 1237 O O . GLU A 1 164 ? -16.353 12.336 28.049 1.00 92.06 164 GLU A O 1
ATOM 1242 N N . ASP A 1 165 ? -14.988 11.113 26.717 1.00 91.88 165 ASP A N 1
ATOM 1243 C CA . ASP A 1 165 ? -15.824 9.931 26.552 1.00 91.88 165 ASP A CA 1
ATOM 1244 C C . ASP A 1 165 ? -15.756 8.977 27.766 1.00 91.88 165 ASP A C 1
ATOM 1246 O O . ASP A 1 165 ? -14.733 8.829 28.444 1.00 91.88 165 ASP A O 1
ATOM 1250 N N . ILE A 1 166 ? -16.884 8.348 28.101 1.00 92.12 166 ILE A N 1
ATOM 1251 C CA . ILE A 1 166 ? -16.968 7.333 29.158 1.00 92.12 166 ILE A CA 1
ATOM 1252 C C . ILE A 1 166 ? -16.499 5.963 28.653 1.00 92.12 166 ILE A C 1
ATOM 1254 O O . ILE A 1 166 ? -15.911 5.207 29.436 1.00 92.12 166 ILE A O 1
ATOM 1258 N N . ASP A 1 167 ? -16.803 5.636 27.403 1.00 93.06 167 ASP A N 1
ATOM 1259 C CA . ASP A 1 167 ? -16.430 4.409 26.715 1.00 93.06 167 ASP A CA 1
ATOM 1260 C C . ASP A 1 167 ? -16.063 4.737 25.256 1.00 93.06 167 ASP A C 1
ATOM 1262 O O . ASP A 1 167 ? -16.905 4.563 24.383 1.00 93.06 167 ASP A O 1
ATOM 1266 N N . PRO A 1 168 ? -14.808 5.161 24.997 1.00 94.75 168 PRO A N 1
ATOM 1267 C CA . PRO A 1 168 ? -14.348 5.612 23.676 1.00 94.75 168 PRO A CA 1
ATOM 1268 C C . PRO A 1 168 ? -14.522 4.610 22.523 1.00 94.75 168 PRO A C 1
ATOM 1270 O O . PRO A 1 168 ? -14.265 4.934 21.380 1.00 94.75 168 PRO A O 1
ATOM 1273 N N . LEU A 1 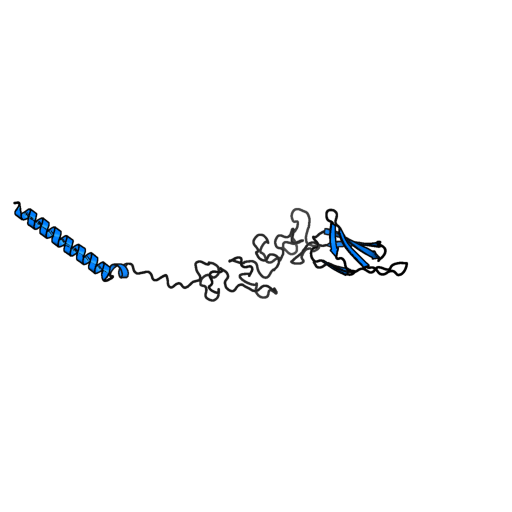169 ? -14.870 3.350 22.805 1.00 95.38 169 LEU A N 1
ATOM 1274 C CA . LEU A 1 169 ? -14.998 2.294 21.797 1.00 95.38 169 LEU A CA 1
ATOM 1275 C C . LEU A 1 169 ? -16.461 1.897 21.531 1.00 95.38 169 LEU A C 1
ATOM 1277 O O . LEU A 1 169 ? -16.705 0.943 20.783 1.00 95.38 169 LEU A O 1
ATOM 1281 N N . ASP A 1 170 ? -17.431 2.534 22.194 1.00 93.81 170 ASP A N 1
ATOM 1282 C CA . ASP A 1 170 ? -18.856 2.238 22.047 1.00 93.81 170 ASP A CA 1
ATOM 1283 C C . ASP A 1 170 ? -19.644 3.517 21.736 1.00 93.81 170 ASP A C 1
ATOM 1285 O O . ASP A 1 170 ? -20.044 4.232 22.662 1.00 93.81 170 ASP A O 1
ATOM 1289 N N . PRO A 1 171 ? -20.067 3.711 20.470 1.00 92.88 171 PRO A N 1
ATOM 1290 C CA . PRO A 1 171 ? -20.718 4.949 20.044 1.00 92.88 171 PRO A CA 1
ATOM 1291 C C . PRO A 1 171 ? -22.117 5.148 20.648 1.00 92.88 171 PRO A C 1
ATOM 1293 O O . PRO A 1 171 ? -22.841 6.104 20.354 1.00 92.88 171 PRO A O 1
ATOM 1296 N N . GLY A 1 172 ? -22.595 4.188 21.447 1.00 89.38 172 GLY A N 1
ATOM 1297 C CA . GLY A 1 172 ? -23.791 4.327 22.265 1.00 89.38 172 GLY A CA 1
ATOM 1298 C C . GLY A 1 172 ? -23.555 4.984 23.629 1.00 89.38 172 GLY A C 1
ATOM 1299 O O . GLY A 1 172 ? -24.546 5.206 24.343 1.00 89.38 172 GLY A O 1
ATOM 1300 N N . VAL A 1 173 ? -22.301 5.230 24.024 1.00 84.56 173 VAL A N 1
ATOM 1301 C CA . VAL A 1 173 ? -21.893 5.478 25.416 1.00 84.56 173 VAL A CA 1
ATOM 1302 C C . VAL A 1 173 ? -20.981 6.715 25.595 1.00 84.56 173 VAL A C 1
ATOM 1304 O O . VAL A 1 173 ? -20.509 6.929 26.702 1.00 84.56 173 VAL A O 1
ATOM 1307 N N . GLY A 1 174 ? -20.871 7.644 24.645 1.00 71.19 174 GLY A N 1
ATOM 1308 C CA . GLY A 1 174 ? -20.023 8.838 24.818 1.00 71.19 174 GLY A CA 1
ATOM 1309 C C . GLY A 1 174 ? -20.703 10.109 25.299 1.00 71.19 174 GLY A C 1
ATOM 1310 O O . GLY A 1 174 ? -20.250 10.835 26.195 1.00 71.19 174 GLY A O 1
ATOM 1311 N N . LEU A 1 175 ? -21.891 10.381 24.770 1.00 66.56 175 LEU A N 1
ATOM 1312 C CA . LEU A 1 175 ? -22.664 11.546 25.179 1.00 66.56 175 LEU A CA 1
ATOM 1313 C C . LEU A 1 175 ? -23.115 11.414 26.642 1.00 66.56 175 LEU A C 1
ATOM 1315 O O . LEU A 1 175 ? -24.059 10.677 26.954 1.00 66.56 175 LEU A O 1
ATOM 1319 N N . TYR A 1 176 ? -22.589 12.277 27.523 1.00 57.00 176 TYR A N 1
ATOM 1320 C CA . TYR A 1 176 ? -23.300 12.740 28.725 1.00 57.00 176 TYR A CA 1
ATOM 1321 C C . TYR A 1 176 ? -24.602 13.458 28.311 1.00 57.00 176 TYR A C 1
ATOM 1323 O O . TYR A 1 176 ? -24.821 14.647 28.557 1.00 57.00 176 TYR A O 1
ATOM 1331 N N . THR A 1 177 ? -25.534 12.740 27.694 1.00 53.03 177 THR A N 1
ATOM 1332 C CA . THR A 1 177 ? -26.935 13.080 27.787 1.00 53.03 177 THR A CA 1
ATOM 1333 C C . THR A 1 177 ? -27.296 12.824 29.238 1.00 53.03 177 THR A C 1
ATOM 1335 O O . THR A 1 177 ? -27.488 11.685 29.653 1.00 53.03 177 THR A O 1
ATOM 1338 N N . GLU A 1 178 ? -27.365 13.892 30.042 1.00 53.44 178 GLU A N 1
ATOM 1339 C CA . GLU A 1 178 ? -28.203 13.914 31.246 1.00 53.44 178 GLU A CA 1
ATOM 1340 C C . GLU A 1 178 ? -29.443 13.072 30.924 1.00 53.44 178 GLU A C 1
ATOM 1342 O O . GLU A 1 178 ? -30.185 13.472 30.015 1.00 53.44 178 GLU A O 1
ATOM 1347 N N . PRO A 1 179 ? -29.607 11.881 31.539 1.00 49.97 179 PRO A N 1
ATOM 1348 C CA . PRO A 1 179 ? -30.439 10.813 31.001 1.00 49.97 179 PRO A CA 1
ATOM 1349 C C . PRO A 1 179 ? -31.802 11.409 30.754 1.00 49.97 179 PRO A C 1
ATOM 1351 O O . PRO A 1 179 ? -32.441 11.794 31.732 1.00 49.97 179 PRO A O 1
ATOM 1354 N N . ALA A 1 180 ? -32.152 11.587 29.469 1.00 53.97 180 ALA A N 1
ATOM 1355 C CA . ALA A 1 180 ? -33.160 12.530 28.989 1.00 53.97 180 ALA A CA 1
ATOM 1356 C C . ALA A 1 180 ? -34.293 12.634 29.999 1.00 53.97 180 ALA A C 1
ATOM 1358 O O . ALA A 1 180 ? -35.133 11.736 30.032 1.00 53.97 180 ALA A O 1
ATOM 1359 N N . GLY A 1 181 ? -34.210 13.676 30.852 1.00 52.34 181 GLY A N 1
ATOM 1360 C CA . GLY A 1 181 ? -34.694 13.647 32.234 1.00 52.34 181 GLY A CA 1
ATOM 1361 C C . GLY A 1 181 ? -35.793 12.631 32.424 1.00 52.34 181 GLY A C 1
ATOM 1362 O O . GLY A 1 181 ? -36.862 12.863 31.853 1.00 52.34 181 GLY A O 1
ATOM 1363 N N . GLU A 1 182 ? -35.537 11.536 33.161 1.00 56.12 182 GLU A N 1
ATOM 1364 C CA . GLU A 1 182 ? -36.582 10.603 33.579 1.00 56.12 182 GLU A CA 1
ATOM 1365 C C . GLU A 1 182 ? -37.761 11.468 34.009 1.00 56.12 182 GLU A C 1
ATOM 1367 O O . GLU A 1 182 ? -37.729 12.111 35.064 1.00 56.12 182 GLU A O 1
ATOM 1372 N N . LYS A 1 183 ? -38.768 11.607 33.136 1.00 59.44 183 LYS A N 1
ATOM 1373 C CA . LYS A 1 183 ? -39.916 12.454 33.420 1.00 59.44 183 LYS A CA 1
ATOM 1374 C C . LYS A 1 183 ? -40.659 11.655 34.449 1.00 59.44 183 LYS A C 1
ATOM 1376 O O . LYS A 1 183 ? -41.480 10.816 34.085 1.00 59.44 183 LYS A O 1
ATOM 1381 N N . SER A 1 184 ? -40.274 11.862 35.708 1.00 64.69 184 SER A N 1
ATOM 1382 C CA . SER A 1 184 ? -40.701 11.082 36.849 1.00 64.69 184 SER A CA 1
ATOM 1383 C C . SER A 1 184 ? -42.180 10.815 36.657 1.00 64.69 184 SER A C 1
ATOM 1385 O O . SER A 1 184 ? -42.974 11.754 36.530 1.00 64.69 184 SER A O 1
ATOM 1387 N N . LEU A 1 185 ? -42.551 9.539 36.535 1.00 60.38 185 LEU A N 1
ATOM 1388 C CA . LEU A 1 185 ? -43.946 9.159 36.311 1.00 60.38 185 LEU A CA 1
ATOM 1389 C C . LEU A 1 185 ? -44.835 9.808 37.380 1.00 60.38 185 LEU A C 1
ATOM 1391 O O . LEU A 1 185 ? -45.953 10.214 37.084 1.00 60.38 185 LEU A O 1
ATOM 1395 N N . ILE A 1 186 ? -44.284 10.023 38.581 1.00 60.16 186 ILE A N 1
ATOM 1396 C CA . ILE A 1 186 ? -44.891 10.765 39.686 1.00 60.16 186 ILE A CA 1
ATOM 1397 C C . ILE A 1 186 ? -45.084 12.253 39.346 1.00 60.16 186 ILE A C 1
ATOM 1399 O O . ILE A 1 186 ? -46.170 12.780 39.569 1.00 60.16 186 ILE A O 1
ATOM 1403 N N . ALA A 1 187 ? -44.090 12.941 38.777 1.00 59.78 187 ALA A N 1
ATOM 1404 C CA . ALA A 1 187 ? -44.222 14.342 38.353 1.00 59.78 187 ALA A CA 1
ATOM 1405 C C . ALA A 1 187 ? -45.255 14.522 37.223 1.00 59.78 187 ALA A C 1
ATOM 1407 O O . ALA A 1 187 ? -45.983 15.516 37.199 1.00 59.78 187 ALA A O 1
ATOM 1408 N N . THR A 1 188 ? -45.381 13.535 36.331 1.00 64.06 188 THR A N 1
ATOM 1409 C CA . THR A 1 188 ? -46.403 13.529 35.271 1.00 64.06 188 THR A CA 1
ATOM 1410 C C . THR A 1 188 ? -47.807 13.262 35.839 1.00 64.06 188 THR A C 1
ATOM 1412 O O . THR A 1 188 ? -48.755 13.975 35.493 1.00 64.06 188 THR A O 1
ATOM 1415 N N . LEU A 1 189 ? -47.947 12.303 36.768 1.00 64.69 189 LEU A N 1
ATOM 1416 C CA . LEU A 1 189 ? -49.222 11.962 37.422 1.00 64.69 189 LEU A CA 1
ATOM 1417 C C . LEU A 1 189 ? -49.729 13.061 38.369 1.00 64.69 189 LEU A C 1
ATOM 1419 O O . LEU A 1 189 ? -50.933 13.291 38.460 1.00 64.69 189 LEU A O 1
ATOM 1423 N N . CYS A 1 190 ? -48.820 13.749 39.062 1.00 68.25 190 CYS A N 1
ATOM 1424 C CA . CYS A 1 190 ? -49.130 14.841 39.988 1.00 68.25 190 CYS A CA 1
ATOM 1425 C C . CYS A 1 190 ? -49.204 16.211 39.301 1.00 68.25 190 CYS A C 1
ATOM 1427 O O . CYS A 1 190 ? -49.345 17.232 39.979 1.00 68.25 190 CYS A O 1
ATOM 1429 N N . SER A 1 191 ? -49.109 16.262 37.968 1.00 78.38 191 SER A N 1
ATOM 1430 C CA . SER A 1 191 ? -49.248 17.519 37.241 1.00 78.38 191 SER A CA 1
ATOM 1431 C C . SER A 1 191 ? -50.637 18.135 37.493 1.00 78.38 191 SER A C 1
ATOM 1433 O O . SER A 1 191 ? -51.635 17.406 37.555 1.00 78.38 191 SER A O 1
ATOM 1435 N N . PRO A 1 192 ? -50.751 19.475 37.610 1.00 78.62 192 PRO A N 1
ATOM 1436 C CA . PRO A 1 192 ? -52.029 20.129 37.894 1.00 78.62 192 PRO A CA 1
ATOM 1437 C C . PRO A 1 192 ? -53.138 19.738 36.909 1.00 78.62 192 PRO A C 1
ATOM 1439 O O . PRO A 1 192 ? -54.292 19.608 37.306 1.00 78.62 192 PRO A O 1
ATOM 1442 N N . ALA A 1 193 ? -52.786 19.495 35.641 1.00 79.69 193 ALA A N 1
ATOM 1443 C CA . ALA A 1 193 ? -53.722 19.072 34.603 1.00 79.69 193 ALA A CA 1
ATOM 1444 C C . ALA A 1 193 ? -54.276 17.651 34.835 1.00 79.69 193 ALA A C 1
ATOM 1446 O O . ALA A 1 193 ? -55.483 17.433 34.713 1.00 79.69 193 ALA A O 1
ATOM 1447 N N . VAL A 1 194 ? -53.427 16.685 35.201 1.00 82.38 194 VAL A N 1
ATOM 1448 C CA . VAL A 1 194 ? -53.846 15.292 35.450 1.00 82.38 194 VAL A CA 1
ATOM 1449 C C . VAL A 1 194 ? -54.634 15.177 36.758 1.00 82.38 194 VAL A C 1
ATOM 1451 O O . VAL A 1 194 ? -55.674 14.520 36.806 1.00 82.38 194 VAL A O 1
ATOM 1454 N N . VAL A 1 195 ? -54.217 15.893 37.804 1.00 84.31 195 VAL A N 1
ATOM 1455 C CA . VAL A 1 195 ? -54.939 15.913 39.087 1.00 84.31 195 VAL A CA 1
ATOM 1456 C C . VAL A 1 195 ? -56.317 16.568 38.941 1.00 84.31 195 VAL A C 1
ATOM 1458 O O . VAL A 1 195 ? -57.302 16.043 39.462 1.00 84.31 195 VAL A O 1
ATOM 1461 N N . LEU A 1 196 ? -56.424 17.676 38.196 1.00 83.50 196 LEU A N 1
ATOM 1462 C CA . LEU A 1 196 ? -57.714 18.330 37.937 1.00 83.50 196 LEU A CA 1
ATOM 1463 C C . LEU A 1 196 ? -58.660 17.439 37.129 1.00 83.50 196 LEU A C 1
ATOM 1465 O O . LEU A 1 196 ? -59.845 17.357 37.450 1.00 83.50 196 LEU A O 1
ATOM 1469 N N . THR A 1 197 ? -58.156 16.757 36.100 1.00 86.62 197 THR A N 1
ATOM 1470 C CA . THR A 1 197 ? -58.986 15.880 35.259 1.00 86.62 197 THR A CA 1
ATOM 1471 C C . THR A 1 197 ? -59.479 14.653 36.022 1.00 86.62 197 THR A C 1
ATOM 1473 O O . THR A 1 197 ? -60.678 14.374 35.997 1.00 86.62 197 THR A O 1
ATOM 1476 N N . LEU A 1 198 ? -58.613 13.973 36.780 1.00 84.62 198 LEU A N 1
ATOM 1477 C CA . LEU A 1 198 ? -59.024 12.865 37.650 1.00 84.62 198 LEU A CA 1
ATOM 1478 C C . LEU A 1 198 ? -60.002 13.326 38.740 1.00 84.62 198 LEU A C 1
ATOM 1480 O O . LEU A 1 198 ? -61.012 12.664 38.980 1.00 84.62 198 LEU A O 1
ATOM 1484 N N . GLY A 1 199 ? -59.756 14.489 39.350 1.00 85.44 199 GLY A N 1
ATOM 1485 C CA . GLY A 1 199 ? -60.664 15.088 40.327 1.00 85.44 199 GLY A CA 1
ATOM 1486 C C . GLY A 1 199 ? -62.061 15.345 39.754 1.00 85.44 199 GLY A C 1
ATOM 1487 O O . GLY A 1 199 ? -63.060 14.973 40.373 1.00 85.44 199 GLY A O 1
ATOM 1488 N N . LEU A 1 200 ? -62.151 15.906 38.543 1.00 88.81 200 LEU A N 1
ATOM 1489 C CA . LEU A 1 200 ? -63.428 16.126 37.857 1.00 88.81 200 LEU A CA 1
ATOM 1490 C C . LEU A 1 200 ? -64.149 14.813 37.537 1.00 88.81 200 LEU A C 1
ATOM 1492 O O . LEU A 1 200 ? -65.357 14.724 37.753 1.00 88.81 200 LEU A O 1
ATOM 1496 N N . ILE A 1 201 ? -63.429 13.786 37.079 1.00 89.31 201 ILE A N 1
ATOM 1497 C CA . ILE A 1 201 ? -64.013 12.467 36.789 1.00 89.31 201 ILE A CA 1
ATOM 1498 C C . ILE A 1 201 ? -64.604 11.845 38.058 1.00 89.31 201 ILE A C 1
ATOM 1500 O O . ILE A 1 201 ? -65.718 11.319 38.018 1.00 89.31 201 ILE A O 1
ATOM 1504 N N . ILE A 1 202 ? -63.909 11.937 39.195 1.00 89.50 202 ILE A N 1
ATOM 1505 C CA . ILE A 1 202 ? -64.400 11.414 40.478 1.00 89.50 202 ILE A CA 1
ATOM 1506 C C . ILE A 1 202 ? -65.651 12.177 40.928 1.00 89.50 202 ILE A C 1
ATOM 1508 O O . ILE A 1 202 ? -66.641 11.555 41.319 1.00 89.50 202 ILE A O 1
ATOM 1512 N N . VAL A 1 203 ? -65.660 13.509 40.832 1.00 90.12 203 VAL A N 1
ATOM 1513 C CA . VAL A 1 203 ? -66.835 14.326 41.187 1.00 90.12 203 VAL A CA 1
ATOM 1514 C C . VAL A 1 203 ? -68.031 14.001 40.288 1.00 90.12 203 VAL A C 1
ATOM 1516 O O . VAL A 1 203 ? -69.138 13.809 40.786 1.00 90.12 203 VAL A O 1
ATOM 1519 N N . PHE A 1 204 ? -67.824 13.860 38.977 1.00 89.12 204 PHE A N 1
ATOM 1520 C CA . PHE A 1 204 ? -68.896 13.473 38.058 1.00 89.12 204 PHE A CA 1
ATOM 1521 C C . PHE A 1 204 ? -69.411 12.060 38.331 1.00 89.12 204 PHE A C 1
ATOM 1523 O O . PHE A 1 204 ? -70.621 11.847 38.354 1.00 89.12 204 PHE A O 1
ATOM 1530 N N . SER A 1 205 ? -68.513 11.107 38.581 1.00 87.06 205 SER A N 1
ATOM 1531 C CA . SER A 1 205 ? -68.875 9.710 38.841 1.00 87.06 205 SER A CA 1
ATOM 1532 C C . SER A 1 205 ? -69.633 9.564 40.157 1.00 87.06 205 SER A C 1
ATOM 1534 O O . SER A 1 205 ? -70.650 8.877 40.217 1.00 87.06 205 SER A O 1
ATOM 1536 N N . THR A 1 206 ? -69.191 10.258 41.208 1.00 87.38 206 THR A N 1
ATOM 1537 C CA . THR A 1 206 ? -69.883 10.275 42.504 1.00 87.38 206 THR A CA 1
ATOM 1538 C C . THR A 1 206 ? -71.237 10.969 42.406 1.00 87.38 206 THR A C 1
ATOM 1540 O O . THR A 1 206 ? -72.218 10.446 42.927 1.00 87.38 206 THR A O 1
ATOM 1543 N N . PHE A 1 207 ? -71.339 12.087 41.683 1.00 87.50 207 PHE A N 1
ATOM 1544 C CA . PHE A 1 207 ? -72.619 12.751 41.440 1.00 87.50 207 PHE A CA 1
ATOM 1545 C C . PHE A 1 207 ? -73.585 11.869 40.636 1.00 87.50 207 PHE A C 1
ATOM 1547 O O . PHE A 1 207 ? -74.749 11.734 41.011 1.00 87.50 207 PHE A O 1
ATOM 1554 N N . ALA A 1 208 ? -73.108 11.223 39.569 1.00 85.44 208 ALA A N 1
ATOM 1555 C CA . ALA A 1 208 ? -73.901 10.295 38.768 1.00 85.44 208 ALA A CA 1
ATOM 1556 C C . ALA A 1 208 ? -74.372 9.090 39.597 1.00 85.44 208 ALA A C 1
ATOM 1558 O O . ALA A 1 208 ? -75.546 8.736 39.540 1.00 85.44 208 ALA A O 1
ATOM 1559 N N . TYR A 1 209 ? -73.493 8.515 40.422 1.00 85.69 209 TYR A N 1
ATOM 1560 C CA . TYR A 1 209 ? -73.823 7.408 41.320 1.00 85.69 209 TYR A CA 1
ATOM 1561 C C . TYR A 1 209 ? -74.853 7.804 42.385 1.00 85.69 209 TYR A C 1
ATOM 1563 O O . TYR A 1 209 ? -75.829 7.089 42.610 1.00 85.69 209 TYR A O 1
ATOM 1571 N N . LEU A 1 210 ? -74.676 8.963 43.026 1.00 85.81 210 LEU A N 1
ATOM 1572 C CA . LEU A 1 210 ? -75.616 9.466 44.028 1.00 85.81 210 LEU A CA 1
ATOM 1573 C C . LEU A 1 210 ? -76.979 9.796 43.415 1.00 85.81 210 LEU A C 1
ATOM 1575 O O . LEU A 1 210 ? -78.001 9.508 44.035 1.00 85.81 210 LEU A O 1
ATOM 1579 N N . ARG A 1 211 ? -77.004 10.352 42.198 1.00 81.00 211 ARG A N 1
ATOM 1580 C CA . ARG A 1 211 ? -78.241 10.603 41.451 1.00 81.00 211 ARG A CA 1
ATOM 1581 C C . ARG A 1 211 ? -78.942 9.299 41.078 1.00 81.00 211 ARG A C 1
ATOM 1583 O O . ARG A 1 211 ? -80.129 9.170 41.341 1.00 81.00 211 ARG A O 1
ATOM 1590 N N . PHE A 1 212 ? -78.208 8.324 40.549 1.00 77.81 212 PHE A N 1
ATOM 1591 C CA . PHE A 1 212 ? -78.749 7.009 40.205 1.00 77.81 212 PHE A CA 1
ATOM 1592 C C . PHE A 1 212 ? -79.355 6.296 41.426 1.00 77.81 212 PHE A C 1
ATOM 1594 O O . PHE A 1 212 ? -80.488 5.830 41.372 1.00 77.81 212 PHE A O 1
ATOM 1601 N N . ASN A 1 213 ? -78.663 6.299 42.570 1.00 75.44 213 ASN A N 1
ATOM 1602 C CA . ASN A 1 213 ? -79.202 5.740 43.817 1.00 75.44 213 ASN A CA 1
ATOM 1603 C C . ASN A 1 213 ? -80.378 6.541 44.400 1.00 75.44 213 ASN A C 1
ATOM 1605 O O . ASN A 1 213 ? -81.173 5.994 45.165 1.00 75.44 213 ASN A O 1
ATOM 1609 N N . ALA A 1 214 ? -80.481 7.839 44.114 1.00 72.75 214 ALA A N 1
ATOM 1610 C CA . ALA A 1 214 ? -81.635 8.640 44.512 1.00 72.75 214 ALA A CA 1
ATOM 1611 C C . ALA A 1 214 ? -82.864 8.342 43.639 1.00 72.75 214 ALA A C 1
ATOM 1613 O O . ALA A 1 214 ? -83.968 8.290 44.175 1.00 72.75 214 ALA A O 1
ATOM 1614 N N . ASP A 1 215 ? -82.665 8.106 42.339 1.00 69.12 215 ASP A N 1
ATOM 1615 C CA . ASP A 1 215 ? -83.732 7.731 41.408 1.00 69.12 215 ASP A CA 1
ATOM 1616 C C . ASP A 1 215 ? -84.267 6.317 41.711 1.00 69.12 215 ASP A C 1
ATOM 1618 O O . ASP A 1 215 ? -85.478 6.158 41.823 1.00 69.12 215 ASP A O 1
ATOM 1622 N N . ILE A 1 216 ? -83.398 5.334 42.006 1.00 66.75 216 ILE A N 1
ATOM 1623 C CA . ILE A 1 216 ? -83.824 3.987 42.449 1.00 66.75 216 ILE A CA 1
ATOM 1624 C C . ILE A 1 216 ? -84.694 4.053 43.713 1.00 66.75 216 ILE A C 1
ATOM 1626 O O . ILE A 1 216 ? -85.720 3.391 43.800 1.00 66.75 216 ILE A O 1
ATOM 1630 N N . ARG A 1 217 ? -84.333 4.891 44.694 1.00 60.97 217 ARG A N 1
ATOM 1631 C CA . ARG A 1 217 ? -85.103 5.028 45.946 1.00 60.97 217 ARG A CA 1
ATOM 1632 C C . ARG A 1 217 ? -86.432 5.778 45.801 1.00 60.97 217 ARG A C 1
ATOM 1634 O O . ARG A 1 217 ? -87.142 5.909 46.792 1.00 60.97 217 ARG A O 1
ATOM 1641 N N . ARG A 1 218 ? -86.749 6.320 44.620 1.00 59.66 218 ARG A N 1
ATOM 1642 C CA . ARG A 1 218 ? -88.049 6.945 44.315 1.00 59.66 218 ARG A CA 1
ATOM 1643 C C . ARG A 1 218 ? -89.031 5.991 43.634 1.00 59.66 218 ARG A C 1
ATOM 1645 O O . ARG A 1 218 ? -90.186 6.383 43.475 1.00 59.66 218 ARG A O 1
ATOM 1652 N N . GLU A 1 219 ? -88.574 4.817 43.204 1.00 58.09 219 GLU A N 1
ATOM 1653 C CA . GLU A 1 219 ? -89.384 3.808 42.506 1.00 58.09 219 GLU A CA 1
ATOM 1654 C C . GLU A 1 219 ? -89.879 2.669 43.426 1.00 58.09 219 GLU A C 1
ATOM 1656 O O . GLU A 1 219 ? -90.681 1.852 42.973 1.00 58.09 219 GLU A O 1
ATOM 1661 N N . ASP A 1 220 ? -89.482 2.673 44.707 1.00 50.84 220 ASP A N 1
ATOM 1662 C CA . ASP A 1 220 ? -90.064 1.882 45.813 1.00 50.84 220 ASP A CA 1
ATOM 1663 C C . ASP A 1 220 ? -91.083 2.709 46.625 1.00 50.84 220 ASP A C 1
ATOM 1665 O O . ASP A 1 220 ? -92.108 2.136 47.068 1.00 50.84 220 ASP A O 1
#

Radius of gyration: 38.72 Å; chains: 1; bounding box: 116×48×86 Å

Foldseek 3Di:
DKDKDADDDADPVRFDFDWKWKWKDDPPDIDTADIDRIDIDDDDDADKIKIKMWTAGPVGDIDIDIDIDGDHAAQLQPFQDPQQACDDPQHQARPPVGFGGHHPVRGQQSNRLPDGPVQAPCSRASQAGDQQCPPSAGCGGHPPGDDPGDHDQQRNPLPAGPVQAPDSNDSVGGDPPVVVPPCPVVVVCPPPVNVVVVVVVVVVVVVVVVVVVVVVVVVD

InterPro domains:
  IPR018247 EF-Hand 1, calcium-binding site [PS00018] (154-166)

pLDDT: mean 87.76, std 11.06, range [49.97, 97.56]